Protein AF-F3GJA0-F1 (afdb_monomer_lite)

Sequence (191 aa):
MSSREIRIATRKSALALWQAEYVKARLEQAHPGLLVTLVPMVSRGDKLLDSPLSKIGGKGLFVKELETALLENNADIAVHSMKDVPMDFPQGLGLFCICEREDPRDAFVSNTFASLDQLPAGSIVGTSSLRRQAQLLARRDASFARSQKHYYQAPPQIERGWRNHLIDMQGRSYLDMLNNVAVLGHGHPRM

Secondary structure (DSSP, 8-state):
-PPPEEEEEEESSHHHHHHHHHHHHHHHHHSTT-EEEEEEE--HHHH-TTS-HHHH--TTTTTHHHHHHHHTTS-SEE---GGGS-SS--TT------PPPPP-PPPP--SS-SSGGGPPTT-------HHHHHHHHHHHHHHS-HHHHHHHHS---EEEEETTEEEETT--EEE-TTTS--------TT-

Foldseek 3Di:
DPQAEAEEEFEPDPVGVVQQVVVVVVCCVVDPRHHYHYDYDHFQVNVPPPDQPVVVPDLQSRPVVVLVCCVVVVGPYYGDDPVSDDPDDDPPDDDDDDDDDDDPDDDDDDPPDPDPVPDDPPDDDDDSDPVVVVVNVVVVVVVPPPVVVCCVVPNAQFPDDDQQWTAGPVRDIDGNPDPNDDDDDDDDPVD

Structure (mmCIF, N/CA/C/O backbone):
data_AF-F3GJA0-F1
#
_entry.id   AF-F3GJA0-F1
#
loop_
_atom_site.group_PDB
_atom_site.id
_atom_site.type_symbol
_atom_site.label_atom_id
_atom_site.label_alt_id
_atom_site.label_comp_id
_atom_site.label_asym_id
_atom_site.label_entity_id
_atom_site.label_seq_id
_atom_site.pdbx_PDB_ins_code
_atom_site.Cartn_x
_atom_site.Cartn_y
_atom_site.Cartn_z
_atom_site.occupancy
_atom_site.B_iso_or_equiv
_atom_site.auth_seq_id
_atom_site.auth_comp_id
_atom_site.auth_asym_id
_atom_site.auth_atom_id
_atom_site.pdbx_PDB_model_num
ATOM 1 N N . MET A 1 1 ? -31.583 4.422 24.891 1.00 45.09 1 MET A N 1
ATOM 2 C CA . MET A 1 1 ? -30.539 3.408 24.629 1.00 45.09 1 MET A CA 1
ATOM 3 C C . MET A 1 1 ? -29.304 4.153 24.163 1.00 45.09 1 MET A C 1
ATOM 5 O O . MET A 1 1 ? -29.447 4.980 23.275 1.00 45.09 1 MET A O 1
ATOM 9 N N . SER A 1 2 ? -28.148 3.951 24.799 1.00 53.97 2 SER A N 1
ATOM 10 C CA . SER A 1 2 ? -26.888 4.528 24.308 1.00 53.97 2 SER A CA 1
ATOM 11 C C . SER A 1 2 ? -26.619 3.955 22.914 1.00 53.97 2 SER A C 1
ATOM 13 O O . SER A 1 2 ? -26.553 2.732 22.781 1.00 53.97 2 SER A O 1
ATOM 15 N N . SER A 1 3 ? -26.561 4.792 21.872 1.00 63.94 3 SER A N 1
ATOM 16 C CA . SER A 1 3 ? -26.148 4.320 20.549 1.00 63.94 3 SER A CA 1
ATOM 17 C C . SER A 1 3 ? -24.687 3.907 20.653 1.00 63.94 3 SER A C 1
ATOM 19 O O . SER A 1 3 ? -23.838 4.718 21.023 1.00 63.94 3 SER A O 1
ATOM 21 N N . ARG A 1 4 ? -24.392 2.642 20.362 1.00 84.19 4 ARG A N 1
ATOM 22 C CA . ARG A 1 4 ? -23.017 2.154 20.354 1.00 84.19 4 ARG A CA 1
ATOM 23 C C . ARG A 1 4 ? -22.291 2.815 19.181 1.00 84.19 4 ARG A C 1
ATOM 25 O O . ARG A 1 4 ? -22.736 2.683 18.043 1.00 84.19 4 ARG A O 1
ATOM 32 N N . GLU A 1 5 ? -21.225 3.547 19.478 1.00 94.50 5 GLU A N 1
ATOM 33 C CA . GLU A 1 5 ? -20.356 4.177 18.484 1.00 94.50 5 GLU A CA 1
ATOM 34 C C . GLU A 1 5 ? -19.105 3.318 18.260 1.00 94.50 5 GLU A C 1
ATOM 36 O O . GLU A 1 5 ? -18.593 2.716 19.206 1.00 94.50 5 GLU A O 1
ATOM 41 N N . ILE A 1 6 ? -18.630 3.249 17.014 1.00 96.88 6 ILE A N 1
ATOM 42 C CA . ILE A 1 6 ? -17.319 2.704 16.650 1.00 96.88 6 ILE A CA 1
ATOM 43 C C . ILE A 1 6 ? -16.518 3.786 15.927 1.00 96.88 6 ILE A C 1
ATOM 45 O O . ILE A 1 6 ? -16.925 4.286 14.878 1.00 96.88 6 ILE A O 1
ATOM 49 N N . ARG A 1 7 ? -15.340 4.098 16.461 1.00 97.88 7 ARG A N 1
ATOM 50 C CA . ARG A 1 7 ? -14.388 5.061 15.908 1.00 97.88 7 ARG A CA 1
ATOM 51 C C . ARG A 1 7 ? -13.312 4.330 15.112 1.00 97.88 7 ARG A C 1
ATOM 53 O O . ARG A 1 7 ? -12.584 3.495 15.653 1.00 97.88 7 ARG A O 1
ATOM 60 N N . ILE A 1 8 ? -13.191 4.661 13.831 1.00 97.75 8 ILE A N 1
ATOM 61 C CA . ILE A 1 8 ? -12.227 4.064 12.904 1.00 97.75 8 ILE A CA 1
ATOM 62 C C . ILE A 1 8 ? -11.016 4.980 12.749 1.00 97.75 8 ILE A C 1
ATOM 64 O O . ILE A 1 8 ? -11.094 6.022 12.095 1.00 97.75 8 ILE A O 1
ATOM 68 N N . ALA A 1 9 ? -9.871 4.567 13.281 1.00 95.94 9 ALA A N 1
ATOM 69 C CA . ALA A 1 9 ? -8.595 5.202 12.995 1.00 95.94 9 ALA A CA 1
ATOM 70 C C . ALA A 1 9 ? -8.177 4.926 11.541 1.00 95.94 9 ALA A C 1
ATOM 72 O O . ALA A 1 9 ? -8.148 3.779 11.084 1.00 95.94 9 ALA A O 1
ATOM 73 N N . THR A 1 10 ? -7.827 5.982 10.805 1.00 94.31 10 THR A N 1
ATOM 74 C CA . THR A 1 10 ? -7.349 5.875 9.417 1.00 94.31 10 THR A CA 1
ATOM 75 C C . THR A 1 10 ? -6.332 6.963 9.082 1.00 94.31 10 THR A C 1
ATOM 77 O O . THR A 1 10 ? -6.268 8.000 9.741 1.00 94.31 10 THR A O 1
ATOM 80 N N . ARG A 1 11 ? -5.520 6.750 8.044 1.00 90.75 11 ARG A N 1
ATOM 81 C CA . ARG A 1 11 ? -4.628 7.788 7.502 1.00 90.75 11 ARG A CA 1
ATOM 82 C C . ARG A 1 11 ? -5.410 8.801 6.665 1.00 90.75 11 ARG A C 1
ATOM 84 O O . ARG A 1 11 ? -6.488 8.513 6.159 1.00 90.75 11 ARG A O 1
ATOM 91 N N . LYS A 1 12 ? -4.821 9.983 6.455 1.00 89.19 12 LYS A N 1
ATOM 92 C CA . LYS A 1 12 ? -5.431 11.070 5.661 1.00 89.19 12 LYS A CA 1
ATOM 93 C C . LYS A 1 12 ? -5.277 10.943 4.142 1.00 89.19 12 LYS A C 1
ATOM 95 O O . LYS A 1 12 ? -5.798 11.785 3.416 1.00 89.19 12 LYS A O 1
ATOM 100 N N . SER A 1 13 ? -4.549 9.947 3.636 1.00 87.25 13 SER A N 1
ATOM 101 C CA . SER A 1 13 ? -4.419 9.769 2.186 1.00 87.25 13 SER A CA 1
ATOM 102 C C . SER A 1 13 ? -5.765 9.384 1.563 1.00 87.25 13 SER A C 1
ATOM 104 O O . SER A 1 13 ? -6.564 8.685 2.186 1.00 87.25 13 SER A O 1
ATOM 106 N N . ALA A 1 14 ? -6.008 9.806 0.318 1.00 89.69 14 ALA A N 1
ATOM 107 C CA . ALA A 1 14 ? -7.282 9.558 -0.367 1.00 89.69 14 ALA A CA 1
ATOM 108 C C . ALA A 1 14 ? -7.663 8.065 -0.388 1.00 89.69 14 ALA A C 1
ATOM 110 O O . ALA A 1 14 ? -8.808 7.712 -0.125 1.00 89.69 14 ALA A O 1
ATOM 111 N N . LEU A 1 15 ? -6.684 7.182 -0.620 1.00 90.06 15 LEU A N 1
ATOM 112 C CA . LEU A 1 15 ? -6.904 5.736 -0.590 1.00 90.06 15 LEU A CA 1
ATOM 113 C C . LEU A 1 15 ? -7.258 5.222 0.815 1.00 90.06 15 LEU A C 1
ATOM 115 O O . LEU A 1 15 ? -8.136 4.377 0.940 1.00 90.06 15 LEU A O 1
ATOM 119 N N . ALA A 1 16 ? -6.603 5.717 1.868 1.00 91.38 16 ALA A N 1
ATOM 120 C CA . ALA A 1 16 ? -6.883 5.274 3.236 1.00 91.38 16 ALA A CA 1
ATOM 121 C C . ALA A 1 16 ? -8.266 5.732 3.722 1.00 91.38 16 ALA A C 1
ATOM 123 O O . ALA A 1 16 ? -8.975 4.968 4.377 1.00 91.38 16 ALA A O 1
ATOM 124 N N . LEU A 1 17 ? -8.678 6.948 3.354 1.00 94.19 17 LEU A N 1
ATOM 125 C CA . LEU A 1 17 ? -10.032 7.434 3.613 1.00 94.19 17 LEU A CA 1
ATOM 126 C C . LEU A 1 17 ? -11.067 6.586 2.875 1.00 94.19 17 LEU A C 1
ATOM 128 O O . LEU A 1 17 ? -12.023 6.139 3.494 1.00 94.19 17 LEU A O 1
ATOM 132 N N . TRP A 1 18 ? -10.837 6.280 1.595 1.00 96.50 18 TRP A N 1
ATOM 133 C CA . TRP A 1 18 ? -11.723 5.396 0.837 1.00 96.50 18 TRP A CA 1
ATOM 134 C C . TRP A 1 18 ? -11.853 4.007 1.484 1.00 96.50 18 TRP A C 1
ATOM 136 O O . TRP A 1 18 ? -12.959 3.494 1.618 1.00 96.50 18 TRP A O 1
ATOM 146 N N . GLN A 1 19 ? -10.745 3.416 1.949 1.00 95.62 19 GLN A N 1
ATOM 147 C CA . GLN A 1 19 ? -10.762 2.125 2.651 1.00 95.62 19 GLN A CA 1
ATOM 148 C C . GLN A 1 19 ? -11.562 2.188 3.959 1.00 95.62 19 GLN A C 1
ATOM 150 O O . GLN A 1 19 ? -12.307 1.260 4.272 1.00 95.62 19 GLN A O 1
ATOM 155 N N . ALA A 1 20 ? -11.427 3.274 4.719 1.00 96.62 20 ALA A N 1
ATOM 156 C CA . ALA A 1 20 ? -12.163 3.462 5.963 1.00 96.62 20 ALA A CA 1
ATOM 157 C C . ALA A 1 20 ? -13.662 3.694 5.723 1.00 96.62 20 ALA A C 1
ATOM 159 O O . ALA A 1 20 ? -14.479 3.103 6.425 1.00 96.62 20 ALA A O 1
ATOM 160 N N . GLU A 1 21 ? -14.024 4.475 4.701 1.00 97.94 21 GLU A N 1
ATOM 161 C CA . GLU A 1 21 ? -15.417 4.660 4.271 1.00 97.94 21 GLU A CA 1
ATOM 162 C C . GLU A 1 21 ? -16.037 3.346 3.785 1.00 97.94 21 GLU A C 1
ATOM 164 O O . GLU A 1 21 ? -17.170 3.027 4.138 1.00 97.94 21 GLU A O 1
ATOM 169 N N . TYR A 1 22 ? -15.280 2.530 3.042 1.00 97.62 22 TYR A N 1
ATOM 170 C CA . TYR A 1 22 ? -15.718 1.192 2.648 1.00 97.62 22 TYR A CA 1
ATOM 171 C C . TYR A 1 22 ? -16.065 0.336 3.875 1.00 97.62 22 TYR A C 1
ATOM 173 O O . TYR A 1 22 ? -17.163 -0.213 3.953 1.00 97.62 22 TYR A O 1
ATOM 181 N N . VAL A 1 23 ? -15.170 0.253 4.866 1.00 97.69 23 VAL A N 1
ATOM 182 C CA . VAL A 1 23 ? -15.421 -0.525 6.094 1.00 97.69 23 VAL A CA 1
ATOM 183 C C . VAL A 1 23 ? -16.596 0.045 6.889 1.00 97.69 23 VAL A C 1
ATOM 185 O O . VAL A 1 23 ? -17.443 -0.722 7.350 1.00 97.69 23 VAL A O 1
ATOM 188 N N . LYS A 1 24 ? -16.690 1.373 7.008 1.00 97.56 24 LYS A N 1
ATOM 189 C CA . LYS A 1 24 ? -17.814 2.058 7.650 1.00 97.56 24 LYS A CA 1
ATOM 190 C C . LYS A 1 24 ? -19.148 1.664 7.019 1.00 97.56 24 LYS A C 1
ATOM 192 O O . LYS A 1 24 ? -20.028 1.191 7.733 1.00 97.56 24 LYS A O 1
ATOM 197 N N . ALA A 1 25 ? -19.269 1.775 5.698 1.00 97.38 25 ALA A N 1
ATOM 198 C CA . ALA A 1 25 ? -20.499 1.442 4.988 1.00 97.38 25 ALA A CA 1
ATOM 199 C C . ALA A 1 25 ? -20.916 -0.020 5.223 1.00 97.38 25 ALA A C 1
ATOM 201 O O . ALA A 1 25 ? -22.094 -0.314 5.417 1.00 97.38 25 ALA A O 1
ATOM 202 N N . ARG A 1 26 ? -19.948 -0.947 5.269 1.00 96.88 26 ARG A N 1
ATOM 203 C CA . ARG A 1 26 ? -20.211 -2.366 5.560 1.00 96.88 26 ARG A CA 1
ATOM 204 C C . ARG A 1 26 ? -20.684 -2.596 6.997 1.00 96.88 26 ARG A C 1
ATOM 206 O O . ARG A 1 26 ? -21.572 -3.420 7.201 1.00 96.88 26 ARG A O 1
ATOM 213 N N . LEU A 1 27 ? -20.123 -1.882 7.973 1.00 96.31 27 LEU A N 1
ATOM 214 C CA . LEU A 1 27 ? -20.552 -1.952 9.374 1.00 96.31 27 LEU A CA 1
ATOM 215 C C . LEU A 1 27 ? -21.972 -1.405 9.557 1.00 96.31 27 LEU A C 1
ATOM 217 O O . LEU A 1 27 ? -22.797 -2.067 10.180 1.00 96.31 27 LEU A O 1
ATOM 221 N N . GLU A 1 28 ? -22.268 -0.241 8.979 1.00 95.81 28 GLU A N 1
ATOM 222 C CA . GLU A 1 28 ? -23.595 0.387 9.044 1.00 95.81 28 GLU A CA 1
ATOM 223 C C . GLU A 1 28 ? -24.661 -0.466 8.339 1.00 95.81 28 GLU A C 1
ATOM 225 O O . GLU A 1 28 ? -25.780 -0.599 8.834 1.00 95.81 28 GLU A O 1
ATOM 230 N N . GLN A 1 29 ? -24.304 -1.113 7.223 1.00 96.06 29 GLN A N 1
ATOM 231 C CA . GLN A 1 29 ? -25.188 -2.045 6.521 1.00 96.06 29 GLN A CA 1
ATOM 232 C C . GLN A 1 29 ? -25.475 -3.311 7.344 1.00 96.06 29 GLN A C 1
ATOM 234 O O . GLN A 1 29 ? -26.612 -3.782 7.371 1.00 96.06 29 GLN A O 1
ATOM 239 N N . ALA A 1 30 ? -24.458 -3.887 7.991 1.00 95.56 30 ALA A N 1
ATOM 240 C CA . ALA A 1 30 ? -24.601 -5.114 8.775 1.00 95.56 30 ALA A CA 1
ATOM 241 C C . ALA A 1 30 ? -25.274 -4.883 10.140 1.00 95.56 30 ALA A C 1
ATOM 243 O O . ALA A 1 30 ? -25.887 -5.800 10.690 1.00 95.56 30 ALA A O 1
ATOM 244 N N . HIS A 1 31 ? -25.171 -3.669 10.686 1.00 95.50 31 HIS A N 1
ATOM 245 C CA . HIS A 1 31 ? -25.662 -3.315 12.014 1.00 95.50 31 HIS A CA 1
ATOM 246 C C . HIS A 1 31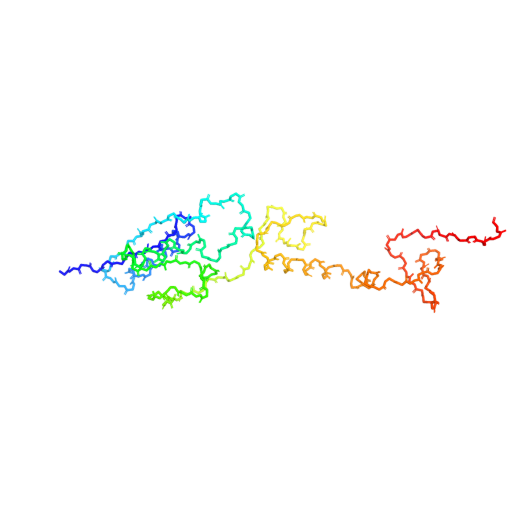 ? -26.492 -2.021 11.975 1.00 95.50 31 HIS A C 1
ATOM 248 O O . HIS A 1 31 ? -25.980 -0.947 12.301 1.00 95.50 31 HIS A O 1
ATOM 254 N N . PRO A 1 32 ? -27.792 -2.103 11.627 1.00 93.31 32 PRO A N 1
ATOM 255 C CA . PRO A 1 32 ? -28.669 -0.938 11.610 1.00 93.31 32 PRO A CA 1
ATOM 256 C C . PRO A 1 32 ? -28.696 -0.220 12.968 1.00 93.31 32 PRO A C 1
ATOM 258 O O . PRO A 1 32 ? -28.980 -0.830 13.999 1.00 93.31 32 PRO A O 1
ATOM 261 N N . GLY A 1 33 ? -28.406 1.083 12.967 1.00 91.31 33 GLY A N 1
ATOM 262 C CA . GLY A 1 33 ? -28.367 1.915 14.177 1.00 91.31 33 GLY A CA 1
ATOM 263 C C . GLY A 1 33 ? -27.008 1.982 14.886 1.00 91.31 33 GLY A C 1
ATOM 264 O O . GLY A 1 33 ? -26.896 2.681 15.894 1.00 91.31 33 GLY A O 1
ATOM 265 N N . LEU A 1 34 ? -25.979 1.298 14.375 1.00 95.44 34 LEU A N 1
ATOM 266 C CA . LEU A 1 34 ? -24.594 1.516 14.788 1.00 95.44 34 LEU A CA 1
ATOM 267 C C . LEU A 1 34 ? -24.102 2.869 14.256 1.00 95.44 34 LEU A C 1
ATOM 269 O O . LEU A 1 34 ? -24.214 3.140 13.063 1.00 95.44 34 LEU A O 1
ATOM 273 N N . LEU A 1 35 ? -23.533 3.701 15.131 1.00 95.81 35 LEU A N 1
ATOM 274 C CA . LEU A 1 35 ? -22.872 4.938 14.718 1.00 95.81 35 LEU A CA 1
ATOM 275 C C . LEU A 1 35 ? -21.404 4.638 14.408 1.00 95.81 35 LEU A C 1
ATOM 277 O O . LEU A 1 35 ? -20.709 4.060 15.242 1.00 95.81 35 LEU A O 1
ATOM 281 N N . VAL A 1 36 ? -20.920 5.040 13.234 1.00 97.38 36 VAL A N 1
ATOM 282 C CA . VAL A 1 36 ? -19.518 4.843 12.851 1.00 97.38 36 VAL A CA 1
ATOM 283 C C . VAL A 1 36 ? -18.882 6.173 12.457 1.00 97.38 36 VAL A C 1
ATOM 285 O O . VAL A 1 36 ? -19.334 6.853 11.530 1.00 97.38 36 VAL A O 1
ATOM 288 N N . THR A 1 37 ? -17.804 6.543 13.143 1.00 97.56 37 THR A N 1
ATOM 289 C CA . THR A 1 37 ? -17.074 7.797 12.918 1.00 97.56 37 THR A CA 1
ATOM 290 C C . THR A 1 37 ? -15.645 7.526 12.470 1.00 97.56 37 THR A C 1
ATOM 292 O O . THR A 1 37 ? -15.007 6.564 12.894 1.00 97.56 37 THR A O 1
ATOM 295 N N . LEU A 1 38 ? -15.129 8.358 11.564 1.00 97.56 38 LEU A N 1
ATOM 296 C CA . LEU A 1 38 ? -13.737 8.275 11.127 1.00 97.56 38 LEU A CA 1
ATOM 297 C C . LEU A 1 38 ? -12.878 9.209 11.978 1.00 97.56 38 LEU A C 1
ATOM 299 O O . LEU A 1 38 ? -13.256 10.353 12.223 1.00 97.56 38 LEU A O 1
ATOM 303 N N . VAL A 1 39 ? -11.697 8.736 12.368 1.00 96.44 39 VAL A N 1
ATOM 304 C CA . VAL A 1 39 ? -10.680 9.485 13.113 1.00 96.44 39 VAL A CA 1
ATOM 305 C C . VAL A 1 39 ? -9.425 9.585 12.233 1.00 96.44 39 VAL A C 1
ATOM 307 O O . VAL A 1 39 ? -8.553 8.713 12.293 1.00 96.44 39 VAL A O 1
ATOM 310 N N . PRO A 1 40 ? -9.321 10.604 11.352 1.00 93.06 40 PRO A N 1
ATOM 311 C CA . PRO A 1 40 ? -8.204 10.723 10.422 1.00 93.06 40 PRO A CA 1
ATOM 312 C C . PRO A 1 40 ? -6.934 11.213 11.123 1.00 93.06 40 PRO A C 1
ATOM 314 O O . PRO A 1 40 ? -6.895 12.308 11.690 1.00 93.06 40 PRO A O 1
ATOM 317 N N . MET A 1 41 ? -5.854 10.451 11.003 1.00 87.81 41 MET A N 1
ATOM 318 C CA . MET A 1 41 ? -4.576 10.703 11.665 1.00 87.81 41 MET A CA 1
ATOM 319 C C . MET A 1 41 ? -3.468 10.995 10.653 1.00 87.81 41 MET A C 1
ATOM 321 O O . MET A 1 41 ? -3.476 10.504 9.523 1.00 87.81 41 MET A O 1
ATOM 325 N N . VAL A 1 42 ? -2.502 11.819 11.060 1.00 77.25 42 VAL A N 1
ATOM 326 C CA . VAL A 1 42 ? -1.292 12.091 10.271 1.00 77.25 42 VAL A CA 1
ATOM 327 C C . VAL A 1 42 ? -0.203 11.142 10.748 1.00 77.25 42 VAL A C 1
ATOM 329 O O . VAL A 1 42 ? 0.207 11.245 11.904 1.00 77.25 42 VAL A O 1
ATOM 332 N N . SER A 1 43 ? 0.287 10.251 9.885 1.00 68.25 43 SER A N 1
ATOM 333 C CA . SER A 1 43 ? 1.416 9.394 10.255 1.00 68.25 43 SER A CA 1
ATOM 334 C C . SER A 1 43 ? 2.753 10.101 10.027 1.00 68.25 43 SER A C 1
ATOM 336 O O . SER A 1 43 ? 2.858 11.067 9.264 1.00 68.25 43 SER A O 1
ATOM 338 N N . ARG A 1 44 ? 3.824 9.615 10.664 1.00 65.69 44 ARG A N 1
ATOM 339 C CA . ARG A 1 44 ? 5.186 10.095 10.365 1.00 65.69 44 ARG A CA 1
ATOM 340 C C . ARG A 1 44 ? 5.596 9.823 8.920 1.00 65.69 44 ARG A C 1
ATOM 342 O O . ARG A 1 44 ? 6.276 10.652 8.322 1.00 65.69 44 ARG A O 1
ATOM 349 N N . GLY A 1 45 ? 5.142 8.709 8.347 1.00 59.78 45 GLY A N 1
ATOM 350 C CA . GLY A 1 45 ? 5.365 8.393 6.940 1.00 59.78 45 GLY A CA 1
ATOM 351 C C . GLY A 1 45 ? 4.700 9.373 5.962 1.00 59.78 45 GLY A C 1
ATOM 352 O O . GLY A 1 45 ? 5.226 9.566 4.872 1.00 59.78 45 GLY A O 1
ATOM 353 N N . ASP A 1 46 ? 3.606 10.043 6.348 1.00 62.38 46 ASP A N 1
ATOM 354 C CA . ASP A 1 46 ? 2.989 11.109 5.536 1.00 62.38 46 ASP A CA 1
ATOM 355 C C . ASP A 1 46 ? 3.842 12.390 5.498 1.00 62.38 46 ASP A C 1
ATOM 357 O O . ASP A 1 46 ? 3.739 13.178 4.562 1.00 62.38 46 ASP A O 1
ATOM 361 N N . LYS A 1 47 ? 4.698 12.602 6.507 1.00 61.50 47 LYS A N 1
ATOM 362 C CA . LYS A 1 47 ? 5.574 13.780 6.615 1.00 61.50 47 LYS A CA 1
ATOM 363 C C . LYS A 1 47 ? 6.919 13.609 5.901 1.00 61.50 47 LYS A C 1
ATOM 365 O O . LYS A 1 47 ? 7.623 14.592 5.712 1.00 61.50 47 LYS A O 1
ATOM 370 N N . LEU A 1 48 ? 7.291 12.383 5.528 1.00 58.81 48 LEU A N 1
ATOM 371 C CA . LEU A 1 48 ? 8.612 12.028 4.990 1.00 58.81 48 LEU A CA 1
ATOM 372 C C . LEU A 1 48 ? 8.515 11.505 3.545 1.00 58.81 48 LEU A C 1
ATOM 374 O O . LEU A 1 48 ? 8.979 10.409 3.239 1.00 58.81 48 LEU A O 1
ATOM 378 N N . LEU A 1 49 ? 7.898 12.289 2.656 1.00 56.97 49 LEU A N 1
ATOM 379 C CA . LEU A 1 49 ? 7.714 11.931 1.240 1.00 56.97 49 LEU A CA 1
ATOM 380 C C . LEU A 1 49 ? 9.003 12.053 0.397 1.00 56.97 49 LEU A C 1
ATOM 382 O O . LEU A 1 49 ? 9.102 11.410 -0.646 1.00 56.97 49 LEU A O 1
ATOM 386 N N . ASP A 1 50 ? 10.006 12.804 0.865 1.00 51.75 50 ASP A N 1
ATOM 387 C CA . ASP A 1 50 ? 11.201 13.167 0.079 1.00 51.75 50 ASP A CA 1
ATOM 388 C C . ASP A 1 50 ? 12.379 12.184 0.197 1.00 51.75 50 ASP A C 1
ATOM 390 O O . ASP A 1 50 ? 13.475 12.440 -0.304 1.00 51.75 50 ASP A O 1
ATOM 394 N N . SER A 1 51 ? 12.204 11.047 0.874 1.00 55.66 51 SER A N 1
ATOM 395 C CA . SER A 1 51 ? 13.272 10.058 1.057 1.00 55.66 51 SER A CA 1
ATOM 396 C C . SER A 1 51 ? 12.830 8.656 0.622 1.00 55.66 51 SER A C 1
ATOM 398 O O . SER A 1 51 ? 11.721 8.231 0.943 1.00 55.66 51 SER A O 1
ATOM 400 N N . PRO A 1 52 ? 13.676 7.891 -0.102 1.00 56.50 52 PRO A N 1
ATOM 401 C CA . PRO A 1 52 ? 13.343 6.526 -0.496 1.00 56.50 52 PRO A CA 1
ATOM 402 C C . PRO A 1 52 ? 12.993 5.668 0.724 1.00 56.50 52 PRO A C 1
ATOM 404 O O . PRO A 1 52 ? 13.778 5.616 1.669 1.00 56.50 52 PRO A O 1
ATOM 407 N N . LEU A 1 53 ? 11.874 4.931 0.684 1.00 58.50 53 LEU A N 1
ATOM 408 C CA . LEU A 1 53 ? 11.461 4.016 1.765 1.00 58.50 53 LEU A CA 1
ATOM 409 C C . LEU A 1 53 ? 12.579 3.053 2.203 1.00 58.50 53 LEU A C 1
ATOM 411 O O . LEU A 1 53 ? 12.671 2.712 3.379 1.00 58.50 53 LEU A O 1
ATOM 415 N N . SER A 1 54 ? 13.450 2.648 1.273 1.00 56.50 54 SER A N 1
ATOM 416 C CA . SER A 1 54 ? 14.615 1.799 1.545 1.00 56.50 54 SER A CA 1
ATOM 417 C C . SER A 1 54 ? 15.640 2.438 2.488 1.00 56.50 54 SER A C 1
ATOM 419 O O . SER A 1 54 ? 16.345 1.711 3.181 1.00 56.50 54 SER A O 1
ATOM 421 N N . LYS A 1 55 ? 15.717 3.774 2.542 1.00 51.50 55 LYS A N 1
ATOM 422 C CA . LYS A 1 55 ? 16.609 4.528 3.436 1.00 51.50 55 LYS A CA 1
ATOM 423 C C . LYS A 1 55 ? 15.987 4.842 4.799 1.00 51.50 55 LYS A C 1
ATOM 425 O O . LYS A 1 55 ? 16.732 5.070 5.742 1.00 51.50 55 LYS A O 1
ATOM 430 N N . ILE A 1 56 ? 14.656 4.860 4.915 1.00 56.59 56 ILE A N 1
ATOM 431 C CA . ILE A 1 56 ? 13.960 5.303 6.141 1.00 56.59 56 ILE A CA 1
ATOM 432 C C . ILE A 1 56 ? 13.846 4.180 7.188 1.00 56.59 56 ILE A C 1
ATOM 434 O O . ILE A 1 56 ? 13.466 4.453 8.316 1.00 56.59 56 ILE A O 1
ATOM 438 N N . GLY A 1 57 ? 14.233 2.937 6.867 1.00 46.72 57 GLY A N 1
ATOM 439 C CA . GLY A 1 57 ? 14.543 1.901 7.864 1.00 46.72 57 GLY A CA 1
ATOM 440 C C . GLY A 1 57 ? 13.585 1.852 9.062 1.00 46.72 57 GLY A C 1
ATOM 441 O O . GLY A 1 57 ? 13.968 2.192 10.174 1.00 46.72 57 GLY A O 1
ATOM 442 N N . GLY A 1 58 ? 12.331 1.451 8.851 1.00 49.44 58 GLY A N 1
ATOM 443 C CA . GLY A 1 58 ? 11.365 1.372 9.947 1.00 49.44 58 GLY A CA 1
ATOM 444 C C . GLY A 1 58 ? 10.107 0.613 9.561 1.00 49.44 58 GLY A C 1
ATOM 445 O O . GLY A 1 58 ? 9.175 1.185 8.997 1.00 49.44 58 GLY A O 1
ATOM 446 N N . LYS A 1 59 ? 10.058 -0.686 9.880 1.00 53.56 59 LYS A N 1
ATOM 447 C CA . LYS A 1 59 ? 8.793 -1.435 9.905 1.00 53.56 59 LYS A CA 1
ATOM 448 C C . LYS A 1 59 ? 7.847 -0.696 10.870 1.00 53.56 59 LYS A C 1
ATOM 450 O O . LYS A 1 59 ? 8.216 -0.489 12.019 1.00 53.56 59 LYS A O 1
ATOM 455 N N . GLY A 1 60 ? 6.687 -0.238 10.391 1.00 58.47 60 GLY A N 1
ATOM 456 C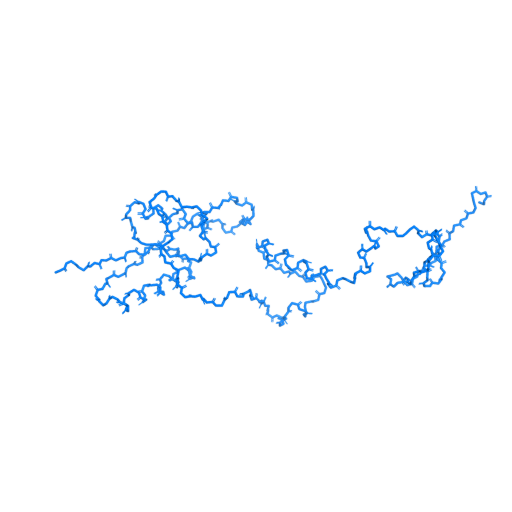 CA . GLY A 1 60 ? 5.677 0.448 11.218 1.00 58.47 60 GLY A CA 1
ATOM 457 C C . GLY A 1 60 ? 5.546 1.973 11.054 1.00 58.47 60 GLY A C 1
ATOM 458 O O . GLY A 1 60 ? 4.735 2.574 11.755 1.00 58.47 60 GLY A O 1
ATOM 459 N N . LEU A 1 61 ? 6.256 2.611 10.108 1.00 63.91 61 LEU A N 1
ATOM 460 C CA . LEU A 1 61 ? 6.181 4.070 9.838 1.00 63.91 61 LEU A CA 1
ATOM 461 C C . LEU A 1 61 ? 4.769 4.625 9.564 1.00 63.91 61 LEU A C 1
ATOM 463 O O . LEU A 1 61 ? 4.549 5.831 9.679 1.00 63.91 61 LEU A O 1
ATOM 467 N N . PHE A 1 62 ? 3.835 3.763 9.164 1.00 65.31 62 PHE A N 1
ATOM 468 C CA . PHE A 1 62 ? 2.455 4.132 8.840 1.00 65.31 62 PHE A CA 1
ATOM 469 C C . PHE A 1 62 ? 1.424 3.598 9.839 1.00 65.31 62 PHE A C 1
ATOM 471 O O . PHE A 1 62 ? 0.240 3.875 9.669 1.00 65.31 62 PHE A O 1
ATOM 478 N N . VAL A 1 63 ? 1.855 2.807 10.825 1.00 76.31 63 VAL A N 1
ATOM 479 C CA . VAL A 1 63 ? 0.965 2.008 11.683 1.00 76.31 63 VAL A CA 1
ATOM 480 C C . VAL A 1 63 ? 1.029 2.471 13.137 1.00 76.31 63 VAL A C 1
ATOM 482 O O . VAL A 1 63 ? 0.006 2.483 13.811 1.00 76.31 63 VAL A O 1
ATOM 485 N N . LYS A 1 64 ? 2.185 2.971 13.589 1.00 82.31 64 LYS A N 1
ATOM 486 C CA . LYS A 1 64 ? 2.409 3.352 14.988 1.00 82.31 64 LYS A CA 1
ATOM 487 C C . LYS A 1 64 ? 1.408 4.380 15.519 1.00 82.31 64 LYS A C 1
ATOM 489 O O . LYS A 1 64 ? 0.916 4.230 16.628 1.00 82.31 64 LYS A O 1
ATOM 494 N N . GLU A 1 65 ? 1.096 5.421 14.747 1.00 85.19 65 GLU A N 1
ATOM 495 C CA . GLU A 1 65 ? 0.131 6.437 15.190 1.00 85.19 65 GLU A CA 1
ATOM 496 C C . GLU A 1 65 ? -1.291 5.870 15.341 1.00 85.19 65 GLU A C 1
ATOM 498 O O . GLU A 1 65 ? -2.019 6.279 16.242 1.00 85.19 65 GLU A O 1
ATOM 503 N N . LEU A 1 66 ? -1.663 4.899 14.501 1.00 89.44 66 LEU A N 1
ATOM 504 C CA . LEU A 1 66 ? -2.958 4.222 14.572 1.00 89.44 66 LEU A CA 1
ATOM 505 C C . LEU A 1 66 ? -3.005 3.266 15.774 1.00 89.44 66 LEU A C 1
ATOM 507 O O . LEU A 1 66 ? -3.981 3.269 16.514 1.00 89.44 66 LEU A O 1
ATOM 511 N N . GLU A 1 67 ? -1.929 2.516 16.029 1.00 90.50 67 GLU A N 1
ATOM 512 C CA . GLU A 1 67 ? -1.795 1.657 17.217 1.00 90.50 67 GLU A CA 1
ATOM 513 C C . GLU A 1 67 ? -1.886 2.456 18.520 1.00 90.50 67 GLU A C 1
ATOM 515 O O . GLU A 1 67 ? -2.582 2.044 19.446 1.00 90.50 67 GLU A O 1
ATOM 520 N N . THR A 1 68 ? -1.229 3.619 18.591 1.00 90.00 68 THR A N 1
ATOM 521 C CA . THR A 1 68 ? -1.336 4.519 19.748 1.00 90.00 68 THR A CA 1
ATOM 522 C C . THR A 1 68 ? -2.780 4.962 19.970 1.00 90.00 68 THR A C 1
ATOM 524 O O . THR A 1 68 ? -3.251 4.927 21.101 1.00 90.00 68 THR A O 1
ATOM 527 N N . ALA A 1 69 ? -3.517 5.298 18.907 1.00 92.06 69 ALA A N 1
ATOM 528 C CA . ALA A 1 69 ? -4.921 5.683 19.029 1.00 92.06 69 ALA A CA 1
ATOM 529 C C . ALA A 1 69 ? -5.797 4.570 19.618 1.00 92.06 69 ALA A C 1
ATOM 531 O O . ALA A 1 69 ? -6.691 4.857 20.411 1.00 92.06 69 ALA A O 1
ATOM 532 N N . LEU A 1 70 ? -5.529 3.314 19.248 1.00 94.25 70 LEU A N 1
ATOM 533 C CA . LEU A 1 70 ? -6.232 2.154 19.797 1.00 94.25 70 LEU A CA 1
ATOM 534 C C . LEU A 1 70 ? -5.885 1.933 21.273 1.00 94.25 70 LEU A C 1
ATOM 536 O O . LEU A 1 70 ? -6.779 1.788 22.101 1.00 94.25 70 LEU A O 1
ATOM 540 N N . LEU A 1 71 ? -4.595 1.957 21.620 1.00 93.44 71 LEU A N 1
ATOM 541 C CA . LEU A 1 71 ? -4.129 1.731 22.994 1.00 93.44 71 LEU A CA 1
ATOM 542 C C . LEU A 1 71 ? -4.583 2.829 23.966 1.00 93.44 71 LEU A C 1
ATOM 544 O O . LEU A 1 71 ? -4.857 2.551 25.131 1.00 93.44 71 LEU A O 1
ATOM 548 N N . GLU A 1 72 ? -4.688 4.068 23.491 1.00 94.75 72 GLU A N 1
ATOM 549 C CA . GLU A 1 72 ? -5.156 5.214 24.278 1.00 94.75 72 GLU A CA 1
ATOM 550 C C . GLU A 1 72 ? -6.689 5.348 24.295 1.00 94.75 72 GLU A C 1
ATOM 552 O O . GLU A 1 72 ? -7.212 6.307 24.857 1.00 94.75 72 GLU A O 1
ATOM 557 N N . ASN A 1 73 ? -7.429 4.397 23.709 1.00 94.62 73 ASN A N 1
ATOM 558 C CA . ASN A 1 73 ? -8.891 4.436 23.567 1.00 94.62 73 ASN A CA 1
ATOM 559 C C . ASN A 1 73 ? -9.407 5.685 22.824 1.00 94.62 73 ASN A C 1
ATOM 561 O O . ASN A 1 73 ? -10.550 6.107 23.022 1.00 94.62 73 ASN A O 1
ATOM 565 N N . ASN A 1 74 ? -8.588 6.275 21.951 1.00 94.00 74 ASN A N 1
ATOM 566 C CA . ASN A 1 74 ? -8.966 7.369 21.053 1.00 94.00 74 ASN A CA 1
ATOM 567 C C . ASN A 1 74 ? -9.673 6.859 19.784 1.00 94.00 74 ASN A C 1
ATOM 569 O O . ASN A 1 74 ? -10.394 7.611 19.130 1.00 94.00 74 ASN A O 1
ATOM 573 N N . ALA A 1 75 ? -9.494 5.580 19.458 1.00 96.06 75 ALA A N 1
ATOM 574 C CA . ALA A 1 75 ? -10.217 4.860 18.421 1.00 96.06 75 ALA A CA 1
ATOM 575 C C . ALA A 1 75 ? -10.486 3.415 18.862 1.00 96.06 75 ALA A C 1
ATOM 577 O O . ALA A 1 75 ? -9.845 2.924 19.788 1.00 96.06 75 ALA A O 1
ATOM 578 N N . ASP A 1 76 ? -11.413 2.740 18.184 1.00 96.19 76 ASP A N 1
ATOM 579 C CA . ASP A 1 76 ? -11.848 1.384 18.540 1.00 96.19 76 ASP A CA 1
ATOM 580 C C . ASP A 1 76 ? -11.326 0.336 17.546 1.00 96.19 76 ASP A C 1
ATOM 582 O O . ASP A 1 76 ? -10.999 -0.785 17.933 1.00 96.19 76 ASP A O 1
ATOM 586 N N . ILE A 1 77 ? -11.207 0.703 16.265 1.00 96.81 77 ILE A N 1
ATOM 587 C CA . ILE A 1 77 ? -10.586 -0.124 15.220 1.00 96.81 77 ILE A CA 1
ATOM 588 C C . ILE A 1 77 ? -9.686 0.720 14.317 1.00 96.81 77 ILE A C 1
ATOM 590 O O . ILE A 1 77 ? -9.864 1.932 14.211 1.00 96.81 77 ILE A O 1
ATOM 594 N N . ALA A 1 78 ? -8.736 0.081 13.634 1.00 95.19 78 ALA A N 1
ATOM 595 C CA . ALA A 1 78 ? -7.906 0.715 12.614 1.00 95.19 78 ALA A CA 1
ATOM 596 C C . ALA A 1 78 ? -8.035 -0.026 11.279 1.00 95.19 78 ALA A C 1
ATOM 598 O O . ALA A 1 78 ? -8.060 -1.258 11.242 1.00 95.19 78 ALA A O 1
ATOM 599 N N . VAL A 1 79 ? -8.113 0.725 10.179 1.00 94.56 79 VAL A N 1
ATOM 600 C CA . VAL A 1 79 ? -8.224 0.170 8.821 1.00 94.56 79 VAL A CA 1
ATOM 601 C C . VAL A 1 79 ? -6.919 0.380 8.063 1.00 94.56 79 VAL A C 1
ATOM 603 O O . VAL A 1 79 ? -6.372 1.482 8.020 1.00 94.56 79 VAL A O 1
ATOM 606 N N . HIS A 1 80 ? -6.428 -0.693 7.441 1.00 90.56 80 HIS A N 1
ATOM 607 C CA . HIS A 1 80 ? -5.150 -0.714 6.740 1.00 90.56 80 HIS A CA 1
ATOM 608 C C . HIS A 1 80 ? -5.241 -1.450 5.407 1.00 90.56 80 HIS A C 1
ATOM 610 O O . HIS A 1 80 ? -6.004 -2.400 5.236 1.00 90.56 80 HIS A O 1
ATOM 616 N N . SER A 1 81 ? -4.346 -1.086 4.491 1.00 89.19 81 SER A N 1
ATOM 617 C CA . SER A 1 81 ? -3.955 -1.993 3.417 1.00 89.19 81 SER A CA 1
ATOM 618 C C . SER A 1 81 ? -3.157 -3.153 4.012 1.00 89.19 81 SER A C 1
ATOM 620 O O . SER A 1 81 ? -2.142 -2.931 4.666 1.00 89.19 81 SER A O 1
ATOM 622 N N . MET A 1 82 ? -3.571 -4.394 3.744 1.00 90.88 82 MET A N 1
ATOM 623 C CA . MET A 1 82 ? -2.989 -5.580 4.392 1.00 90.88 82 MET A CA 1
ATOM 624 C C . MET A 1 82 ? -1.467 -5.714 4.197 1.00 90.88 82 MET A C 1
ATOM 626 O O . MET A 1 82 ? -0.762 -6.183 5.082 1.00 90.88 82 MET A O 1
ATOM 630 N N . LYS A 1 83 ? -0.935 -5.253 3.057 1.00 87.19 83 LYS A N 1
ATOM 631 C CA . LYS A 1 83 ? 0.512 -5.267 2.763 1.00 87.19 83 LYS A CA 1
ATOM 632 C C . LYS A 1 83 ? 1.354 -4.385 3.701 1.00 87.19 83 LYS A C 1
ATOM 634 O O . LYS A 1 83 ? 2.569 -4.545 3.730 1.00 87.19 83 LYS A O 1
ATOM 639 N N . ASP A 1 84 ? 0.718 -3.439 4.391 1.00 83.12 84 ASP A N 1
ATOM 640 C CA . ASP A 1 84 ? 1.371 -2.462 5.263 1.00 83.12 84 ASP A CA 1
ATOM 641 C C . ASP A 1 84 ? 1.254 -2.846 6.752 1.00 83.12 84 ASP A C 1
ATOM 643 O O . ASP A 1 84 ? 1.816 -2.159 7.605 1.00 83.12 84 ASP A O 1
ATOM 647 N N . VAL A 1 85 ? 0.541 -3.935 7.070 1.00 85.19 85 VAL A N 1
ATOM 648 C CA . VAL A 1 85 ? 0.370 -4.448 8.437 1.00 85.19 85 VAL A CA 1
ATOM 649 C C . VAL A 1 85 ? 1.642 -5.199 8.864 1.00 85.19 85 VAL A C 1
ATOM 651 O O . VAL A 1 85 ? 2.142 -6.030 8.097 1.00 85.19 85 VAL A O 1
ATOM 654 N N . PRO A 1 86 ? 2.212 -4.913 10.051 1.00 83.56 86 PRO A N 1
ATOM 655 C CA . PRO A 1 86 ? 3.389 -5.618 10.547 1.00 83.56 86 PRO A CA 1
ATOM 656 C C . PRO A 1 86 ? 3.072 -7.078 10.903 1.00 83.56 86 PRO A C 1
ATOM 658 O O . PRO A 1 86 ? 1.927 -7.453 11.125 1.00 83.56 86 PRO A O 1
ATOM 661 N N . MET A 1 87 ? 4.118 -7.906 10.959 1.00 86.44 87 MET A N 1
ATOM 662 C CA . MET A 1 87 ? 4.004 -9.305 11.401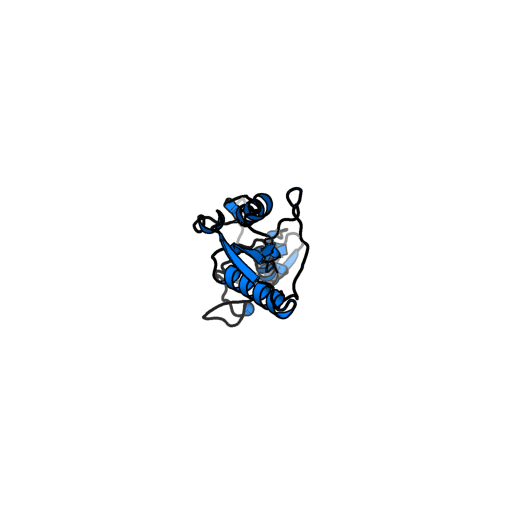 1.00 86.44 87 MET A CA 1
ATOM 663 C C . MET A 1 87 ? 3.716 -9.412 12.902 1.00 86.44 87 MET A C 1
ATOM 665 O O . MET A 1 87 ? 2.976 -10.295 13.322 1.00 86.44 87 MET A O 1
ATOM 669 N N . ASP A 1 88 ? 4.307 -8.512 13.688 1.00 86.62 88 ASP A N 1
ATOM 670 C CA . ASP A 1 88 ? 4.194 -8.479 15.141 1.00 86.62 88 ASP A CA 1
ATOM 671 C C . ASP A 1 88 ? 3.269 -7.335 15.559 1.00 86.62 88 ASP A C 1
ATOM 673 O O . ASP A 1 88 ? 3.335 -6.244 14.987 1.00 86.62 88 ASP A O 1
ATOM 677 N N . PHE A 1 89 ? 2.448 -7.574 16.581 1.00 86.38 89 PHE A N 1
ATOM 678 C CA . PHE A 1 89 ? 1.546 -6.576 17.154 1.00 86.38 89 PHE A CA 1
ATOM 679 C C . PHE A 1 89 ? 1.983 -6.208 18.576 1.00 86.38 89 PHE A C 1
ATOM 681 O O . PHE A 1 89 ? 2.458 -7.079 19.314 1.00 86.38 89 PHE A O 1
ATOM 688 N N . PRO A 1 90 ? 1.793 -4.947 19.002 1.00 88.19 90 PRO A N 1
ATOM 689 C CA . PRO A 1 90 ? 1.873 -4.588 20.410 1.00 88.19 90 PRO A CA 1
ATOM 690 C C . PRO A 1 90 ? 0.908 -5.430 21.251 1.00 88.19 90 PRO A C 1
ATOM 692 O O . PRO A 1 90 ? -0.167 -5.818 20.790 1.00 88.19 90 PRO A O 1
ATOM 695 N N . GLN A 1 91 ? 1.269 -5.677 22.511 1.00 91.06 91 GLN A N 1
ATOM 696 C CA . GLN A 1 91 ? 0.392 -6.385 23.441 1.00 91.06 91 GLN A CA 1
ATOM 697 C C . GLN A 1 91 ? -0.980 -5.697 23.520 1.00 91.06 91 GLN A C 1
ATOM 699 O O . GLN A 1 91 ? -1.065 -4.486 23.708 1.00 91.06 91 GLN A O 1
ATOM 704 N N . GLY A 1 92 ? -2.050 -6.484 23.390 1.00 90.56 92 GLY A N 1
ATOM 705 C CA . GLY A 1 92 ? -3.432 -5.995 23.421 1.00 90.56 92 GLY A CA 1
ATOM 706 C C . GLY A 1 92 ? -4.011 -5.623 22.054 1.00 90.56 92 GLY A C 1
ATOM 707 O O . GLY A 1 92 ? -5.223 -5.457 21.953 1.00 90.56 92 GLY A O 1
ATOM 708 N N . LEU A 1 93 ? -3.191 -5.553 21.002 1.00 94.12 93 LEU A N 1
ATOM 709 C CA . LEU A 1 93 ? -3.646 -5.343 19.628 1.00 94.12 93 LEU A CA 1
ATOM 710 C C . LEU A 1 93 ? -3.527 -6.628 18.803 1.00 94.12 93 LEU A C 1
ATOM 712 O O . LEU A 1 93 ? -2.779 -7.546 19.138 1.00 94.12 93 LEU A O 1
ATOM 716 N N . GLY A 1 94 ? -4.268 -6.689 17.699 1.00 92.62 94 GLY A N 1
ATOM 717 C CA . GLY A 1 94 ? -4.229 -7.822 16.785 1.00 92.62 94 GLY A CA 1
ATOM 718 C C . GLY A 1 94 ? -5.021 -7.579 15.507 1.00 92.62 94 GLY A C 1
ATOM 719 O O . GLY A 1 94 ? -5.785 -6.619 15.390 1.00 92.62 94 GLY A O 1
ATOM 720 N N . LEU A 1 95 ? -4.837 -8.479 14.543 1.00 93.25 95 LEU A N 1
ATOM 721 C CA . LEU A 1 95 ? -5.631 -8.523 13.322 1.00 93.25 95 LEU A CA 1
ATOM 722 C C . LEU A 1 95 ? -6.858 -9.414 13.536 1.00 93.25 95 LEU A C 1
ATOM 724 O O . LEU A 1 95 ? -6.740 -10.636 13.576 1.00 93.25 95 LEU A O 1
ATOM 728 N N . PHE A 1 96 ? -8.035 -8.801 13.645 1.00 92.50 96 PHE A N 1
ATOM 729 C CA . PHE A 1 96 ? -9.283 -9.523 13.932 1.00 92.50 96 PHE A CA 1
ATOM 730 C C . PHE A 1 96 ? -10.160 -9.772 12.704 1.00 92.50 96 PHE A C 1
ATOM 732 O O . PHE A 1 96 ? -11.047 -10.620 12.743 1.00 92.50 96 PHE A O 1
ATOM 739 N N . CYS A 1 97 ? -9.942 -9.034 11.615 1.00 93.25 97 CYS A N 1
ATOM 740 C CA . CYS A 1 97 ? -10.765 -9.123 10.416 1.00 93.25 97 CYS A CA 1
ATOM 741 C C . CYS A 1 97 ? -9.924 -8.888 9.161 1.00 93.25 97 CYS A C 1
ATOM 743 O O . CYS A 1 97 ? -9.063 -8.009 9.129 1.00 93.25 97 CYS A O 1
ATOM 745 N N . ILE A 1 98 ? -10.212 -9.665 8.119 1.00 94.31 98 ILE A N 1
ATOM 746 C CA . ILE A 1 98 ? -9.704 -9.468 6.764 1.00 94.31 98 ILE A CA 1
ATOM 747 C C . ILE A 1 98 ? -10.930 -9.380 5.854 1.00 94.31 98 ILE A C 1
ATOM 749 O O . ILE A 1 98 ? -11.753 -10.293 5.827 1.00 94.31 98 ILE A O 1
ATOM 753 N N . CYS A 1 99 ? -11.065 -8.264 5.138 1.00 92.69 99 CYS A N 1
ATOM 754 C CA . CYS A 1 99 ? -12.148 -8.064 4.175 1.00 92.69 99 CYS A CA 1
ATOM 755 C C . CYS A 1 99 ? -11.970 -8.951 2.933 1.00 92.69 99 CYS A C 1
ATOM 757 O O . CYS A 1 99 ? -10.892 -9.498 2.691 1.00 92.69 99 CYS A O 1
ATOM 759 N N . GLU A 1 100 ? -13.021 -9.048 2.118 1.00 93.44 100 GLU A N 1
ATOM 760 C CA . GLU A 1 100 ? -12.935 -9.678 0.800 1.00 93.44 100 GLU A CA 1
ATOM 761 C C . GLU A 1 100 ? -11.805 -9.056 -0.033 1.00 93.44 100 GLU A C 1
ATOM 763 O O . GLU A 1 100 ? -11.548 -7.849 0.017 1.00 93.44 100 GLU A O 1
ATOM 768 N N . ARG A 1 101 ? -11.071 -9.914 -0.745 1.00 92.62 101 ARG A N 1
ATOM 769 C CA . ARG A 1 101 ? -9.837 -9.533 -1.421 1.00 92.62 101 ARG A CA 1
ATOM 770 C C . ARG A 1 101 ? -10.136 -9.020 -2.827 1.00 92.62 101 ARG A C 1
ATOM 772 O O . ARG A 1 101 ? -10.580 -9.783 -3.675 1.00 92.62 101 ARG A O 1
ATOM 779 N N . GLU A 1 102 ? -9.784 -7.765 -3.070 1.00 92.25 102 GLU A N 1
ATOM 780 C CA . GLU A 1 102 ? -9.727 -7.184 -4.416 1.00 92.25 102 GLU A CA 1
ATOM 781 C C . GLU A 1 102 ? -8.595 -7.781 -5.270 1.00 92.25 102 GLU A C 1
ATOM 783 O O . GLU A 1 102 ? -7.741 -8.525 -4.776 1.00 92.25 102 GLU A O 1
ATOM 788 N N . ASP A 1 103 ? -8.563 -7.432 -6.559 1.00 92.19 103 ASP A N 1
ATOM 789 C CA . ASP A 1 103 ? -7.543 -7.905 -7.501 1.00 92.19 103 ASP A CA 1
ATOM 790 C C . ASP A 1 103 ? -6.107 -7.703 -6.957 1.00 92.19 103 ASP A C 1
ATOM 792 O O . ASP A 1 103 ? -5.663 -6.569 -6.746 1.00 92.19 103 ASP A O 1
ATOM 796 N N . PRO A 1 104 ? -5.342 -8.788 -6.727 1.00 92.50 104 PRO A N 1
ATOM 797 C CA . PRO A 1 104 ? -4.026 -8.704 -6.108 1.00 92.50 104 PRO A CA 1
ATOM 798 C C . PRO A 1 104 ? -2.885 -8.428 -7.097 1.00 92.50 104 PRO A C 1
ATOM 800 O O . PRO A 1 104 ? -1.719 -8.449 -6.687 1.00 92.50 104 PRO A O 1
ATOM 803 N N . ARG A 1 105 ? -3.174 -8.262 -8.392 1.00 92.56 105 ARG A N 1
ATOM 804 C CA . ARG A 1 105 ? -2.153 -8.141 -9.438 1.00 92.56 105 ARG A CA 1
ATOM 805 C C . ARG A 1 105 ? -1.436 -6.792 -9.381 1.00 92.56 105 ARG A C 1
ATOM 807 O O . ARG A 1 105 ? -1.993 -5.761 -9.015 1.00 92.56 105 ARG A O 1
ATOM 814 N N . ASP A 1 106 ? -0.170 -6.797 -9.795 1.00 94.12 106 ASP A N 1
ATOM 815 C CA . ASP A 1 106 ? 0.525 -5.556 -10.127 1.00 94.12 106 ASP A CA 1
ATOM 816 C C . ASP A 1 106 ? 0.009 -5.032 -11.478 1.00 94.12 106 ASP A C 1
ATOM 818 O O . ASP A 1 106 ? -0.198 -5.809 -12.411 1.00 94.12 106 ASP A O 1
ATOM 822 N N . ALA A 1 107 ? -0.161 -3.715 -11.596 1.00 93.69 107 ALA A N 1
ATOM 823 C CA . ALA A 1 107 ? -0.546 -3.060 -12.843 1.00 93.69 107 ALA A CA 1
ATOM 824 C C . ALA A 1 107 ? 0.672 -2.430 -13.533 1.00 93.69 107 ALA A C 1
ATOM 826 O O . ALA A 1 107 ? 1.544 -1.852 -12.878 1.00 93.69 107 ALA A O 1
ATOM 827 N N . PHE A 1 108 ? 0.709 -2.511 -14.862 1.00 94.62 108 PHE A N 1
ATOM 828 C CA . PHE A 1 108 ? 1.611 -1.709 -15.682 1.00 94.62 108 PHE A CA 1
ATOM 829 C C . PHE A 1 108 ? 0.920 -0.389 -16.030 1.00 94.62 108 PHE A C 1
ATOM 831 O O . PHE A 1 108 ? -0.216 -0.395 -16.495 1.00 94.62 108 PHE A O 1
ATOM 838 N N . VAL A 1 109 ? 1.599 0.733 -15.791 1.00 94.38 109 VAL A N 1
ATOM 839 C CA . VAL A 1 109 ? 1.063 2.075 -16.043 1.00 94.38 109 VAL A CA 1
ATOM 840 C C . VAL A 1 109 ? 2.069 2.840 -16.889 1.00 94.38 109 VAL A C 1
ATOM 842 O O . VAL A 1 109 ? 3.213 3.035 -16.481 1.00 94.38 109 VAL A O 1
ATOM 845 N N . SER A 1 110 ? 1.645 3.262 -18.075 1.00 94.88 110 SER A N 1
ATOM 846 C CA . SER A 1 110 ? 2.421 4.104 -18.980 1.00 94.88 110 SER A CA 1
ATOM 847 C C . SER A 1 110 ? 1.464 4.907 -19.856 1.00 94.88 110 SER A C 1
ATOM 849 O O . SER A 1 110 ? 0.411 4.406 -20.241 1.00 94.88 110 SER A O 1
ATOM 851 N N . ASN A 1 111 ? 1.838 6.145 -20.177 1.00 96.50 111 ASN A N 1
ATOM 852 C CA . ASN A 1 111 ? 1.089 6.976 -21.124 1.00 96.50 111 ASN A CA 1
ATOM 853 C C . ASN A 1 111 ? 1.395 6.609 -22.585 1.00 96.50 111 ASN A C 1
ATOM 855 O O . ASN A 1 111 ? 0.628 6.958 -23.475 1.00 96.50 111 ASN A O 1
ATOM 859 N N . THR A 1 112 ? 2.536 5.958 -22.836 1.00 96.50 112 THR A N 1
ATOM 860 C CA . THR A 1 112 ? 3.090 5.775 -24.189 1.00 96.50 112 THR A CA 1
ATOM 861 C C . THR A 1 112 ? 3.047 4.324 -24.650 1.00 96.50 112 THR A C 1
ATOM 863 O O . THR A 1 112 ? 2.848 4.064 -25.832 1.00 96.50 112 THR A O 1
ATOM 866 N N . PHE A 1 113 ? 3.241 3.373 -23.738 1.00 94.94 113 PHE A N 1
ATOM 867 C CA . PHE A 1 113 ? 3.340 1.952 -24.069 1.00 94.94 113 PHE A CA 1
ATOM 868 C C . PHE A 1 113 ? 2.202 1.180 -23.409 1.00 94.94 113 PHE A C 1
ATOM 870 O O . PHE A 1 113 ? 1.776 1.526 -22.311 1.00 94.94 113 PHE A O 1
ATOM 877 N N . ALA A 1 114 ? 1.720 0.115 -24.049 1.00 95.06 114 ALA A N 1
ATOM 878 C CA . ALA A 1 114 ? 0.614 -0.689 -23.521 1.00 95.06 114 ALA A CA 1
ATOM 879 C C . ALA A 1 114 ? 1.089 -1.850 -22.631 1.00 95.06 114 ALA A C 1
ATOM 881 O O . ALA A 1 114 ? 0.303 -2.436 -21.889 1.00 95.06 114 ALA A O 1
ATOM 882 N N . SER A 1 115 ? 2.372 -2.213 -22.702 1.00 93.62 115 SER A N 1
ATOM 883 C CA . SER A 1 115 ? 2.940 -3.309 -21.914 1.00 93.62 115 SER A CA 1
ATOM 884 C C . SER A 1 115 ? 4.443 -3.151 -21.691 1.00 93.62 115 SER A C 1
ATOM 886 O O . SER A 1 115 ? 5.116 -2.380 -22.378 1.00 93.62 115 SER A O 1
ATOM 888 N N . LEU A 1 116 ? 4.978 -3.940 -20.753 1.00 89.75 116 LEU A N 1
ATOM 889 C CA . LEU A 1 116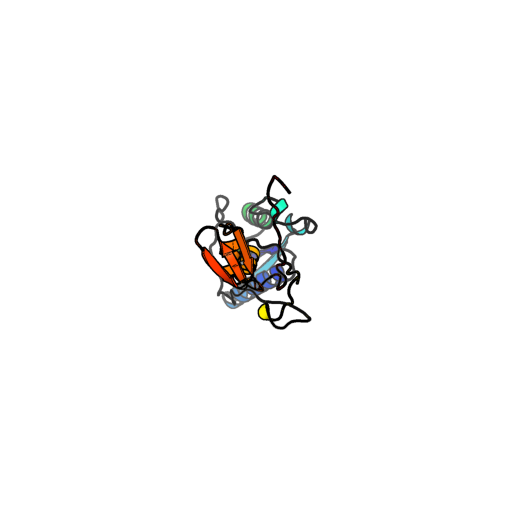 ? 6.419 -4.039 -20.508 1.00 89.75 116 LEU A CA 1
ATOM 890 C C . LEU A 1 116 ? 7.199 -4.523 -21.740 1.00 89.75 116 LEU A C 1
ATOM 892 O O . LEU A 1 116 ? 8.335 -4.105 -21.925 1.00 89.75 116 LEU A O 1
ATOM 896 N N . ASP A 1 117 ? 6.599 -5.373 -22.579 1.00 87.88 117 ASP A N 1
ATOM 897 C CA . ASP A 1 117 ? 7.266 -5.952 -23.755 1.00 87.88 117 ASP A CA 1
ATOM 898 C C . ASP A 1 117 ? 7.452 -4.937 -24.892 1.00 87.88 117 ASP A C 1
ATOM 900 O O . ASP A 1 117 ? 8.267 -5.143 -25.785 1.00 87.88 117 ASP A O 1
ATOM 904 N N . GLN A 1 118 ? 6.718 -3.823 -24.849 1.00 89.94 118 GLN A N 1
ATOM 905 C CA . GLN A 1 118 ? 6.837 -2.732 -25.816 1.00 89.94 118 GLN A CA 1
ATOM 906 C C . GLN A 1 118 ? 7.875 -1.680 -25.411 1.00 89.94 118 GLN A C 1
ATOM 908 O O . GLN A 1 118 ? 8.115 -0.748 -26.176 1.00 89.94 118 GLN A O 1
ATOM 913 N N . LEU A 1 119 ? 8.477 -1.789 -24.221 1.00 84.25 119 LEU A N 1
ATOM 914 C CA . LEU A 1 119 ? 9.463 -0.819 -23.755 1.00 84.25 119 LEU A CA 1
ATOM 915 C C . LEU A 1 119 ? 10.767 -0.939 -24.564 1.00 84.25 119 LEU A C 1
ATOM 917 O O . LEU A 1 119 ? 11.382 -2.009 -24.560 1.00 84.25 119 LEU A O 1
ATOM 921 N N . PRO A 1 120 ? 11.251 0.146 -25.200 1.00 83.56 120 PRO A N 1
ATOM 922 C CA . PRO A 1 120 ? 12.553 0.148 -25.857 1.00 83.56 120 PRO A CA 1
ATOM 923 C C . PRO A 1 120 ? 13.693 -0.158 -24.880 1.00 83.56 120 PRO A C 1
ATOM 925 O O . PRO A 1 120 ? 13.620 0.167 -23.687 1.00 83.56 120 PRO A O 1
ATOM 928 N N . ALA A 1 121 ? 14.784 -0.726 -25.394 1.00 80.38 121 ALA A N 1
ATOM 929 C CA . ALA A 1 121 ? 16.002 -0.918 -24.615 1.00 80.38 121 ALA A CA 1
ATOM 930 C C . ALA A 1 121 ? 16.482 0.420 -24.020 1.00 80.38 121 ALA A C 1
ATOM 932 O O . ALA A 1 121 ? 16.481 1.448 -24.693 1.00 80.38 121 ALA A O 1
ATOM 933 N N . GLY A 1 122 ? 16.871 0.403 -22.743 1.00 78.12 122 GLY A N 1
ATOM 934 C CA . GLY A 1 122 ? 17.260 1.609 -22.001 1.00 78.12 122 GLY A CA 1
ATOM 935 C C . GLY A 1 122 ? 16.105 2.362 -21.327 1.00 78.12 122 GLY A C 1
ATOM 936 O O . GLY A 1 122 ? 16.359 3.345 -20.636 1.00 78.12 122 GLY A O 1
ATOM 937 N N . SER A 1 123 ? 14.855 1.899 -21.460 1.00 83.44 123 SER A N 1
ATOM 938 C CA . SER A 1 123 ? 13.711 2.490 -20.747 1.00 83.44 123 SER A CA 1
ATOM 939 C C . SER A 1 123 ? 13.876 2.446 -19.224 1.00 83.44 123 SER A C 1
ATOM 941 O O . SER A 1 123 ? 14.343 1.456 -18.656 1.00 83.44 123 SER A O 1
ATOM 943 N N . ILE A 1 124 ? 13.420 3.505 -18.551 1.00 86.56 124 ILE A N 1
ATOM 944 C CA . ILE A 1 124 ? 13.449 3.629 -17.089 1.00 86.56 124 ILE A CA 1
ATOM 945 C C . ILE A 1 124 ? 12.079 3.243 -16.521 1.00 86.56 124 ILE A C 1
ATOM 947 O O . ILE A 1 124 ? 11.059 3.804 -16.915 1.00 86.56 124 ILE A O 1
ATOM 951 N N . VAL A 1 125 ? 12.055 2.312 -15.561 1.00 88.00 125 VAL A N 1
ATOM 952 C CA . VAL A 1 125 ? 10.836 1.894 -14.848 1.00 88.00 125 VAL A CA 1
ATOM 953 C C . VAL A 1 125 ? 10.928 2.318 -13.382 1.00 88.00 125 VAL A C 1
ATOM 955 O O . VAL A 1 125 ? 11.825 1.887 -12.659 1.00 88.00 125 VAL A O 1
ATOM 958 N N . GLY A 1 126 ? 9.992 3.157 -12.931 1.00 87.62 126 GLY A N 1
ATOM 959 C CA . GLY A 1 126 ? 9.940 3.648 -11.553 1.00 87.62 126 GLY A CA 1
ATOM 960 C C . GLY A 1 126 ? 9.252 2.669 -10.597 1.00 87.62 126 GLY A C 1
ATOM 961 O O . GLY A 1 126 ? 8.083 2.338 -10.767 1.00 87.62 126 GLY A O 1
ATOM 962 N N . THR A 1 127 ? 9.954 2.220 -9.555 1.00 86.12 127 THR A N 1
ATOM 963 C CA . THR A 1 127 ? 9.368 1.482 -8.423 1.00 86.12 127 THR A CA 1
ATOM 964 C C . THR A 1 127 ? 10.272 1.592 -7.196 1.00 86.12 127 THR A C 1
ATOM 966 O O . THR A 1 127 ? 11.484 1.445 -7.304 1.00 86.12 127 THR A O 1
ATOM 969 N N . SER A 1 128 ? 9.691 1.802 -6.013 1.00 81.56 128 SER A N 1
ATOM 970 C CA . SER A 1 128 ? 10.396 1.700 -4.722 1.00 81.56 128 SER A CA 1
ATOM 971 C C . SER A 1 128 ? 10.299 0.302 -4.094 1.00 81.56 128 SER A C 1
ATOM 973 O O . SER A 1 128 ? 10.920 0.026 -3.070 1.00 81.56 128 SER A O 1
ATOM 975 N N . SER A 1 129 ? 9.518 -0.602 -4.696 1.00 82.88 129 SER A N 1
ATOM 976 C CA . SER A 1 129 ? 9.364 -1.978 -4.229 1.00 82.88 129 SER A CA 1
ATOM 977 C C . SER A 1 129 ? 10.516 -2.851 -4.724 1.00 82.88 129 SER A C 1
ATOM 979 O O . SER A 1 129 ? 10.596 -3.148 -5.919 1.00 82.88 129 SER A O 1
ATOM 981 N N . LEU A 1 130 ? 11.343 -3.337 -3.791 1.00 82.88 130 LEU A N 1
ATOM 982 C CA . LEU A 1 130 ? 12.410 -4.306 -4.077 1.00 82.88 130 LEU A CA 1
ATOM 983 C C . LEU A 1 130 ? 11.864 -5.596 -4.709 1.00 82.88 130 LEU A C 1
ATOM 985 O O . LEU A 1 130 ? 12.486 -6.149 -5.612 1.00 82.88 130 LEU A O 1
ATOM 989 N N . ARG A 1 131 ? 10.663 -6.038 -4.301 1.00 90.56 131 ARG A N 1
ATOM 990 C CA . ARG A 1 131 ? 9.975 -7.195 -4.900 1.00 90.56 131 ARG A CA 1
ATOM 991 C C . ARG A 1 131 ? 9.764 -6.998 -6.401 1.00 90.56 131 ARG A C 1
ATOM 993 O O . ARG A 1 131 ? 10.140 -7.859 -7.191 1.00 90.56 131 ARG A O 1
ATOM 1000 N N . ARG A 1 132 ? 9.172 -5.864 -6.795 1.00 88.88 132 ARG A N 1
ATOM 1001 C CA . ARG A 1 132 ? 8.913 -5.552 -8.210 1.00 88.88 132 ARG A CA 1
ATOM 1002 C C . ARG A 1 132 ? 10.215 -5.360 -8.980 1.00 88.88 132 ARG A C 1
ATOM 1004 O O . ARG A 1 132 ? 10.334 -5.861 -10.090 1.00 88.88 132 ARG A O 1
ATOM 1011 N N . GLN A 1 133 ? 11.200 -4.689 -8.382 1.00 86.44 133 GLN A N 1
ATOM 1012 C CA . GLN A 1 133 ? 12.511 -4.487 -8.999 1.00 86.44 133 GLN A CA 1
ATOM 1013 C C . GLN A 1 133 ? 13.193 -5.821 -9.325 1.00 86.44 133 GLN A C 1
ATOM 1015 O O . GLN A 1 133 ? 13.618 -6.020 -10.460 1.00 86.44 133 GLN A O 1
ATOM 1020 N N . ALA A 1 134 ? 13.248 -6.752 -8.368 1.00 86.31 134 ALA A N 1
ATOM 1021 C CA . ALA A 1 134 ? 13.839 -8.071 -8.577 1.00 86.31 134 ALA A CA 1
ATOM 1022 C C . ALA A 1 134 ? 13.131 -8.847 -9.702 1.00 86.31 134 ALA A C 1
ATOM 1024 O O . ALA A 1 134 ? 13.791 -9.416 -10.569 1.00 86.31 134 ALA A O 1
ATOM 1025 N N . GLN A 1 135 ? 11.794 -8.815 -9.736 1.00 89.12 135 GLN A N 1
ATOM 1026 C CA . GLN A 1 135 ? 10.997 -9.476 -10.777 1.00 89.12 135 GLN A CA 1
ATOM 1027 C C . GLN A 1 135 ? 11.218 -8.858 -12.169 1.00 89.12 135 GLN A C 1
ATOM 1029 O O . GLN A 1 135 ? 11.378 -9.586 -13.148 1.00 89.12 135 GLN A O 1
ATOM 1034 N N . LEU A 1 136 ? 11.276 -7.526 -12.265 1.00 86.75 136 LEU A N 1
ATOM 1035 C CA . LEU A 1 136 ? 11.547 -6.815 -13.519 1.00 86.75 136 LEU A CA 1
ATOM 1036 C C . LEU A 1 136 ? 12.965 -7.081 -14.037 1.00 86.75 136 LEU A C 1
ATOM 1038 O O . LEU A 1 136 ? 13.143 -7.326 -15.229 1.00 86.75 136 LEU A O 1
ATOM 1042 N N . LEU A 1 137 ? 13.968 -7.080 -13.154 1.00 82.50 137 LEU A N 1
ATOM 1043 C CA . LEU A 1 137 ? 15.353 -7.391 -13.517 1.00 82.50 137 LEU A CA 1
ATOM 1044 C C . LEU A 1 137 ? 15.505 -8.845 -13.968 1.00 82.50 137 LEU A C 1
ATOM 1046 O O . LEU A 1 137 ? 16.149 -9.091 -14.981 1.00 82.50 137 LEU A O 1
ATOM 1050 N N . ALA A 1 138 ? 14.863 -9.794 -13.283 1.00 82.06 138 ALA A N 1
ATOM 1051 C CA . ALA A 1 138 ? 14.861 -11.196 -13.697 1.00 82.06 138 ALA A CA 1
ATOM 1052 C C . ALA A 1 138 ? 14.226 -11.383 -15.085 1.00 82.06 138 ALA A C 1
ATOM 1054 O O . ALA A 1 138 ? 14.745 -12.141 -15.902 1.00 82.06 138 ALA A O 1
ATOM 1055 N N . ARG A 1 139 ? 13.139 -10.654 -15.381 1.00 76.19 139 ARG A N 1
ATOM 1056 C CA . ARG A 1 139 ? 12.510 -10.650 -16.710 1.00 76.19 139 ARG A CA 1
ATOM 1057 C C . ARG A 1 139 ? 13.443 -10.066 -17.773 1.00 76.19 139 ARG A C 1
ATOM 1059 O O . ARG A 1 139 ? 13.603 -10.674 -18.822 1.00 76.19 139 ARG A O 1
ATOM 1066 N N . ARG A 1 140 ? 14.104 -8.938 -17.486 1.00 69.81 140 ARG A N 1
ATOM 1067 C CA . ARG A 1 140 ? 15.104 -8.332 -18.381 1.00 69.81 140 ARG A CA 1
ATOM 1068 C C . ARG A 1 140 ? 16.258 -9.296 -18.667 1.00 69.81 140 ARG A C 1
ATOM 1070 O O . ARG A 1 140 ? 16.633 -9.476 -19.818 1.00 69.81 140 ARG A O 1
ATOM 1077 N N . ASP A 1 141 ? 16.796 -9.932 -17.632 1.00 62.34 141 ASP A N 1
ATOM 1078 C CA . ASP A 1 141 ? 17.889 -10.899 -17.742 1.00 62.34 141 ASP A CA 1
ATOM 1079 C C . ASP A 1 141 ? 17.490 -12.154 -18.532 1.00 62.34 141 ASP A C 1
ATOM 1081 O O . ASP A 1 141 ? 18.343 -12.752 -19.183 1.00 62.34 141 ASP A O 1
ATOM 1085 N N . ALA A 1 142 ? 16.217 -12.556 -18.487 1.00 59.00 142 ALA A N 1
ATOM 1086 C CA . ALA A 1 142 ? 15.685 -13.648 -19.300 1.00 59.00 142 ALA A CA 1
ATOM 1087 C C . ALA A 1 142 ? 15.525 -13.266 -20.784 1.00 59.00 142 ALA A C 1
ATOM 1089 O O . ALA A 1 142 ? 15.580 -14.150 -21.638 1.00 59.00 142 ALA A O 1
ATOM 1090 N N . SER A 1 143 ? 15.360 -11.973 -21.092 1.00 54.91 143 SER A N 1
ATOM 1091 C CA . SER A 1 143 ? 15.337 -11.452 -22.466 1.00 54.91 143 SER A CA 1
ATOM 1092 C C . SER A 1 143 ? 16.731 -11.353 -23.099 1.00 54.91 143 SER A C 1
ATOM 1094 O O . SER A 1 143 ? 16.840 -11.341 -24.324 1.00 54.91 143 SER A O 1
ATOM 1096 N N . PHE A 1 144 ? 17.806 -11.311 -22.302 1.00 48.09 144 PHE A N 1
ATOM 1097 C CA . PHE A 1 144 ? 19.161 -11.505 -22.821 1.00 48.09 144 PHE A CA 1
ATOM 1098 C C . PHE A 1 144 ? 19.355 -12.989 -23.158 1.00 48.09 144 PHE A C 1
ATOM 1100 O O . PHE A 1 144 ? 19.126 -13.864 -22.322 1.00 48.09 144 PHE A O 1
ATOM 1107 N N . ALA A 1 145 ? 19.771 -13.290 -24.391 1.00 44.34 145 ALA A N 1
ATOM 1108 C CA . ALA A 1 145 ? 20.010 -14.661 -24.830 1.00 44.34 145 ALA A CA 1
ATOM 1109 C C . ALA A 1 145 ? 20.914 -15.404 -23.827 1.00 44.34 145 ALA A C 1
ATOM 1111 O O . ALA A 1 145 ? 21.977 -14.905 -23.449 1.00 44.34 145 ALA A O 1
ATOM 1112 N N . ARG A 1 146 ? 20.514 -16.621 -23.418 1.00 46.50 146 ARG A N 1
ATOM 1113 C CA . ARG A 1 146 ? 21.261 -17.483 -22.472 1.00 46.50 146 ARG A CA 1
ATOM 1114 C C . ARG A 1 146 ? 22.749 -17.640 -22.832 1.00 46.50 146 ARG A C 1
ATOM 1116 O O . ARG A 1 146 ? 23.562 -17.863 -21.940 1.00 46.50 146 ARG A O 1
ATOM 1123 N N . SER A 1 147 ? 23.103 -17.488 -24.110 1.00 46.09 147 SER A N 1
ATOM 1124 C CA . SER A 1 147 ? 24.474 -17.552 -24.624 1.00 46.09 147 SER A CA 1
ATOM 1125 C C . SER A 1 147 ? 25.380 -16.415 -24.137 1.00 46.09 147 SER A C 1
ATOM 1127 O O . SER A 1 147 ? 26.551 -16.668 -23.863 1.00 46.09 147 SER A O 1
ATOM 1129 N N . GLN A 1 148 ? 24.872 -15.190 -23.951 1.00 48.56 148 GLN A N 1
ATOM 1130 C CA . GLN A 1 148 ? 25.712 -14.073 -23.496 1.00 48.56 148 GLN A CA 1
ATOM 1131 C C . GLN A 1 148 ? 26.151 -14.241 -22.035 1.00 48.56 148 GLN A C 1
ATOM 1133 O O . GLN A 1 148 ? 27.273 -13.883 -21.689 1.00 48.56 148 GLN A O 1
ATOM 1138 N N . LYS A 1 149 ? 25.326 -14.860 -21.176 1.00 45.38 149 LYS A N 1
ATOM 1139 C CA . LYS A 1 149 ? 25.686 -15.107 -19.765 1.00 45.38 149 LYS A CA 1
ATOM 1140 C C . LYS A 1 149 ? 26.907 -16.022 -19.613 1.00 45.38 149 LYS A C 1
ATOM 1142 O O . LYS A 1 149 ? 27.731 -15.765 -18.741 1.00 45.38 149 LYS A O 1
ATOM 1147 N N . HIS A 1 150 ? 27.055 -17.041 -20.466 1.00 47.88 150 HIS A N 1
ATOM 1148 C CA . HIS A 1 150 ? 28.246 -17.902 -20.459 1.00 47.88 150 HIS A CA 1
ATOM 1149 C C . HIS A 1 150 ? 29.521 -17.128 -20.813 1.00 47.88 150 HIS A C 1
ATOM 1151 O O . HIS A 1 150 ? 30.537 -17.329 -20.156 1.00 47.88 150 HIS A O 1
ATOM 1157 N N . TYR A 1 151 ? 29.452 -16.195 -21.768 1.00 52.62 151 TYR A N 1
ATOM 1158 C CA . TYR A 1 151 ? 30.610 -15.397 -22.184 1.00 52.62 151 TYR A CA 1
ATOM 1159 C C . TYR A 1 151 ? 31.169 -14.514 -21.055 1.00 52.62 151 TYR A C 1
ATOM 1161 O O . TYR A 1 151 ? 32.371 -14.296 -20.992 1.00 52.62 151 TYR A O 1
ATOM 1169 N N . TYR A 1 152 ? 30.325 -14.037 -20.133 1.00 55.06 152 TYR A N 1
ATOM 1170 C CA . TYR A 1 152 ? 30.769 -13.195 -19.013 1.00 55.06 152 TYR A CA 1
ATOM 1171 C C . TYR A 1 152 ? 31.089 -13.971 -17.729 1.00 55.06 152 TYR A C 1
ATOM 1173 O O . TYR A 1 152 ? 31.900 -13.509 -16.932 1.00 55.06 152 TYR A O 1
ATOM 1181 N N . GLN A 1 153 ? 30.461 -15.129 -17.503 1.00 57.81 153 GLN A N 1
ATOM 1182 C CA . GLN A 1 153 ? 30.717 -15.949 -16.310 1.00 57.81 153 GLN A CA 1
ATOM 1183 C C . GLN A 1 153 ? 31.941 -16.857 -16.467 1.00 57.81 153 GLN A C 1
ATOM 1185 O O . GLN A 1 153 ? 32.667 -17.076 -15.502 1.00 57.81 153 GLN A O 1
ATOM 1190 N N . ALA A 1 154 ? 32.166 -17.378 -17.673 1.00 64.06 154 ALA A N 1
ATOM 1191 C CA . ALA A 1 154 ? 33.297 -18.229 -18.014 1.00 64.06 154 ALA A CA 1
ATOM 1192 C C . ALA A 1 154 ? 33.746 -17.895 -19.448 1.00 64.06 154 ALA A C 1
ATOM 1194 O O . ALA A 1 154 ? 33.426 -18.641 -20.379 1.00 64.06 154 ALA A O 1
ATOM 1195 N N . PRO A 1 155 ? 34.427 -16.750 -19.649 1.00 65.94 155 PRO A N 1
ATOM 1196 C CA . PRO A 1 155 ? 34.832 -16.320 -20.980 1.00 65.94 155 PRO A CA 1
ATOM 1197 C C . PRO A 1 155 ? 35.712 -17.394 -21.634 1.00 65.94 155 PRO A C 1
ATOM 1199 O O . PRO A 1 155 ? 36.703 -17.816 -21.027 1.00 65.94 155 PRO A O 1
ATOM 1202 N N . PRO A 1 156 ? 35.378 -17.857 -22.853 1.00 67.88 156 PRO A N 1
ATOM 1203 C CA . PRO A 1 156 ? 36.260 -18.751 -23.584 1.00 67.88 156 PRO A CA 1
ATOM 1204 C C . PRO A 1 156 ? 37.582 -18.026 -23.859 1.00 67.88 156 PRO A C 1
ATOM 1206 O O . PRO A 1 156 ? 37.593 -16.861 -24.260 1.00 67.88 156 PRO A O 1
ATOM 1209 N N . GLN A 1 157 ? 38.706 -18.706 -23.632 1.00 78.94 157 GLN A N 1
ATOM 1210 C CA . GLN A 1 157 ? 40.018 -18.170 -23.989 1.00 78.94 157 GLN A CA 1
ATOM 1211 C C . GLN A 1 157 ? 40.202 -18.303 -25.498 1.00 78.94 157 GLN A C 1
ATOM 1213 O O . GLN A 1 157 ? 40.551 -19.371 -26.000 1.00 78.94 157 GLN A O 1
ATOM 1218 N N . ILE A 1 158 ? 39.890 -17.225 -26.213 1.00 81.06 158 ILE A N 1
ATOM 1219 C CA . ILE A 1 158 ? 40.012 -17.155 -27.666 1.00 81.06 158 ILE A CA 1
ATOM 1220 C C . ILE A 1 158 ? 41.487 -17.020 -28.037 1.00 81.06 158 ILE A C 1
ATOM 1222 O O . ILE A 1 158 ? 42.150 -16.079 -27.607 1.00 81.06 158 ILE A O 1
ATOM 1226 N N . GLU A 1 159 ? 41.983 -17.951 -28.849 1.00 82.19 159 GLU A N 1
ATOM 1227 C CA . GLU A 1 159 ? 43.368 -17.940 -29.329 1.00 82.19 159 GLU A CA 1
ATOM 1228 C C . GLU A 1 159 ? 43.492 -17.227 -30.680 1.00 82.19 159 GLU A C 1
ATOM 1230 O O . GLU A 1 159 ? 44.506 -16.591 -30.956 1.00 82.19 159 GLU A O 1
ATOM 1235 N N . ARG A 1 160 ? 42.456 -17.314 -31.530 1.00 75.19 160 ARG A N 1
ATOM 1236 C CA . ARG A 1 160 ? 42.456 -16.715 -32.872 1.00 75.19 160 ARG A CA 1
ATOM 1237 C C . ARG A 1 160 ? 41.052 -16.451 -33.403 1.00 75.19 160 ARG A C 1
ATOM 1239 O O . ARG A 1 160 ? 40.089 -17.107 -33.012 1.00 75.19 160 ARG A O 1
ATOM 1246 N N . GLY A 1 161 ? 40.952 -15.522 -34.349 1.00 73.69 161 GLY A N 1
ATOM 1247 C CA . GLY A 1 161 ? 39.743 -15.261 -35.129 1.00 73.69 161 GLY A CA 1
ATOM 1248 C C . GLY A 1 161 ? 39.950 -15.552 -36.617 1.00 73.69 161 GLY A C 1
ATOM 1249 O O . GLY A 1 161 ? 41.053 -15.404 -37.140 1.00 73.69 161 GLY A O 1
ATOM 1250 N N . TRP A 1 162 ? 38.887 -15.955 -37.309 1.00 71.06 162 TRP A N 1
ATOM 1251 C CA . TRP A 1 162 ? 38.837 -16.069 -38.766 1.00 71.06 162 TRP A CA 1
ATOM 1252 C C . TRP A 1 162 ? 37.477 -15.594 -39.277 1.00 71.06 162 TRP A C 1
ATOM 1254 O O . TRP A 1 162 ? 36.452 -16.229 -39.030 1.00 71.06 162 TRP A O 1
ATOM 1264 N N . ARG A 1 163 ? 37.466 -14.475 -40.012 1.00 74.00 163 ARG A N 1
ATOM 1265 C CA . ARG A 1 163 ? 36.239 -13.804 -40.475 1.00 74.00 163 ARG A CA 1
ATOM 1266 C C . ARG A 1 163 ? 35.285 -13.515 -39.305 1.00 74.00 163 ARG A C 1
ATOM 1268 O O . ARG A 1 163 ? 35.608 -12.724 -38.431 1.00 74.00 163 ARG A O 1
ATOM 1275 N N . ASN A 1 164 ? 34.123 -14.155 -39.305 1.00 68.88 164 ASN A N 1
ATOM 1276 C CA . ASN A 1 164 ? 33.058 -14.057 -38.315 1.00 68.88 164 ASN A CA 1
ATOM 1277 C C . ASN A 1 164 ? 33.144 -15.160 -37.245 1.00 68.88 164 ASN A C 1
ATOM 1279 O O . ASN A 1 164 ? 32.194 -15.350 -36.495 1.00 68.88 164 ASN A O 1
ATOM 1283 N N . HIS A 1 165 ? 34.243 -15.912 -37.180 1.00 70.44 165 HIS A N 1
ATOM 1284 C CA . HIS A 1 165 ? 34.423 -16.994 -36.218 1.00 70.44 165 HIS A CA 1
ATOM 1285 C C . HIS A 1 165 ? 35.568 -16.705 -35.242 1.00 70.44 165 HIS A C 1
ATOM 1287 O O . HIS A 1 165 ? 36.657 -16.316 -35.655 1.00 70.44 165 HIS A O 1
ATOM 1293 N N . LEU A 1 166 ? 35.343 -16.963 -33.955 1.00 75.06 166 LEU A N 1
ATOM 1294 C CA . LEU A 1 166 ? 36.363 -17.009 -32.907 1.00 75.06 166 LEU A CA 1
ATOM 1295 C C . LEU A 1 166 ? 36.665 -18.471 -32.578 1.00 75.06 166 LEU A C 1
ATOM 1297 O O . LEU A 1 166 ? 35.750 -19.291 -32.532 1.00 75.06 166 LEU A O 1
ATOM 1301 N N . ILE A 1 167 ? 37.933 -18.811 -32.378 1.00 77.50 167 ILE A N 1
ATOM 1302 C CA . ILE A 1 167 ? 38.386 -20.170 -32.068 1.00 77.50 167 ILE A CA 1
ATOM 1303 C C . ILE A 1 167 ? 39.082 -20.138 -30.709 1.00 77.50 167 ILE A C 1
ATOM 1305 O O . ILE A 1 167 ? 39.949 -19.293 -30.478 1.00 77.50 167 ILE A O 1
ATOM 1309 N N . ASP A 1 168 ? 38.681 -21.023 -29.799 1.00 82.75 168 ASP A N 1
ATOM 1310 C CA . ASP A 1 168 ? 39.314 -21.142 -28.483 1.00 82.75 168 ASP A CA 1
ATOM 1311 C C . ASP A 1 168 ? 40.551 -22.053 -28.484 1.00 82.75 168 ASP A C 1
ATOM 1313 O O . ASP A 1 168 ? 40.821 -22.758 -29.454 1.00 82.75 168 ASP A O 1
ATOM 1317 N N . MET A 1 169 ? 41.274 -22.073 -27.362 1.00 79.25 169 MET A N 1
ATOM 1318 C CA . MET A 1 169 ? 42.453 -22.928 -27.131 1.00 79.25 169 MET A CA 1
ATOM 1319 C C . MET A 1 169 ? 42.184 -24.446 -27.271 1.00 79.25 169 MET A C 1
ATOM 1321 O O . MET A 1 169 ? 43.118 -25.243 -27.235 1.00 79.25 169 MET A O 1
ATOM 1325 N N . GLN A 1 170 ? 40.920 -24.882 -27.365 1.00 81.00 170 GLN A N 1
ATOM 1326 C CA . GLN A 1 170 ? 40.530 -26.280 -27.598 1.00 81.00 170 GLN A CA 1
ATOM 1327 C C . GLN A 1 170 ? 40.092 -26.531 -29.052 1.00 81.00 170 GLN A C 1
ATOM 1329 O O . GLN A 1 170 ? 39.651 -27.633 -29.381 1.00 81.00 170 GLN A O 1
ATOM 1334 N N . GLY A 1 171 ? 40.199 -25.529 -29.930 1.00 77.75 171 GLY A N 1
ATOM 1335 C CA . GLY A 1 171 ? 39.812 -25.611 -31.335 1.00 77.75 171 GLY A CA 1
ATOM 1336 C C . GLY A 1 171 ? 38.306 -25.490 -31.592 1.00 77.75 171 GLY A C 1
ATOM 1337 O O . GLY A 1 171 ? 37.869 -25.717 -32.723 1.00 77.75 171 GLY A O 1
ATOM 1338 N N . ARG A 1 172 ? 37.487 -25.137 -30.590 1.00 77.62 172 ARG A N 1
ATOM 1339 C CA . ARG A 1 172 ? 36.037 -24.944 -30.765 1.00 77.62 172 ARG A CA 1
ATOM 1340 C C . ARG A 1 172 ? 35.770 -23.608 -31.446 1.00 77.62 172 ARG A C 1
ATOM 1342 O O . ARG A 1 172 ? 36.331 -22.587 -31.057 1.00 77.62 172 ARG A O 1
ATOM 1349 N N . SER A 1 173 ? 34.891 -23.615 -32.448 1.00 74.62 173 SER A N 1
ATOM 1350 C CA . SER A 1 173 ? 34.518 -22.419 -33.207 1.00 74.62 173 SER A CA 1
ATOM 1351 C C . SER A 1 173 ? 33.222 -21.794 -32.686 1.00 74.62 173 SER A C 1
ATOM 1353 O O . SER A 1 173 ? 32.216 -22.481 -32.509 1.00 74.62 173 SER A O 1
ATOM 1355 N N . TYR A 1 174 ? 33.242 -20.478 -32.497 1.00 71.00 174 TYR A N 1
ATOM 1356 C CA . TYR A 1 174 ? 32.131 -19.641 -32.059 1.00 71.00 174 TYR A CA 1
ATOM 1357 C C . TYR A 1 174 ? 31.828 -18.603 -33.135 1.00 71.00 174 TYR A C 1
ATOM 1359 O O . TYR A 1 174 ? 32.739 -17.949 -33.630 1.00 71.00 174 TYR A O 1
ATOM 1367 N N . LEU A 1 175 ? 30.558 -18.427 -33.489 1.00 68.50 175 LEU A N 1
ATOM 1368 C CA . LEU A 1 175 ? 30.130 -17.368 -34.401 1.00 68.50 175 LEU A CA 1
ATOM 1369 C C . LEU A 1 175 ? 30.074 -16.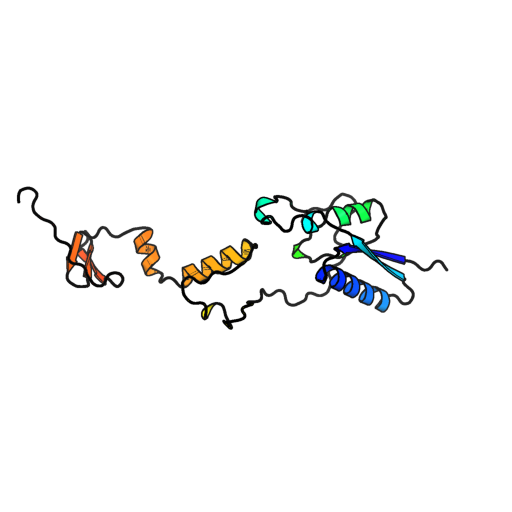032 -33.637 1.00 68.50 175 LEU A C 1
ATOM 1371 O O . LEU A 1 175 ? 29.288 -15.896 -32.698 1.00 68.50 175 LEU A O 1
ATOM 1375 N N . ASP A 1 176 ? 30.909 -15.064 -34.022 1.00 67.19 176 ASP A N 1
ATOM 1376 C CA . ASP A 1 176 ? 30.938 -13.713 -33.451 1.00 67.19 176 ASP A CA 1
ATOM 1377 C C . ASP A 1 176 ? 29.723 -12.913 -33.930 1.00 67.19 176 ASP A C 1
ATOM 1379 O O . ASP A 1 176 ? 29.742 -12.242 -34.960 1.00 67.19 176 ASP A O 1
ATOM 1383 N N . MET A 1 177 ? 28.639 -13.016 -33.164 1.00 58.88 177 MET A N 1
ATOM 1384 C CA . MET A 1 177 ? 27.403 -12.274 -33.408 1.00 58.88 177 MET A CA 1
ATOM 1385 C C . MET A 1 177 ? 27.398 -10.868 -32.791 1.00 58.88 177 MET A C 1
ATOM 1387 O O . MET A 1 177 ? 26.397 -10.167 -32.922 1.00 58.88 177 MET A O 1
ATOM 1391 N N . LEU A 1 178 ? 28.457 -10.468 -32.075 1.00 54.53 178 LEU A N 1
ATOM 1392 C CA . LEU A 1 178 ? 28.477 -9.225 -31.298 1.00 54.53 178 LEU A CA 1
ATOM 1393 C C . LEU A 1 178 ? 29.248 -8.109 -31.999 1.00 54.53 178 LEU A C 1
ATOM 1395 O O . LEU A 1 178 ? 28.750 -6.987 -32.036 1.00 54.53 178 LEU A O 1
ATOM 1399 N N . ASN A 1 179 ? 30.424 -8.397 -32.564 1.00 49.69 179 ASN A N 1
ATOM 1400 C CA . ASN A 1 179 ? 31.281 -7.350 -33.129 1.00 49.69 179 ASN A CA 1
ATOM 1401 C C . ASN A 1 179 ? 31.358 -7.360 -34.658 1.00 49.69 179 ASN A C 1
ATOM 1403 O O . ASN A 1 179 ? 31.731 -6.344 -35.235 1.00 49.69 179 ASN A O 1
ATOM 1407 N N . ASN A 1 180 ? 30.992 -8.467 -35.320 1.00 49.09 180 ASN A N 1
ATOM 1408 C CA . ASN A 1 180 ? 30.952 -8.649 -36.784 1.00 49.09 180 ASN A CA 1
ATOM 1409 C C . ASN A 1 180 ? 32.206 -8.169 -37.561 1.00 49.09 180 ASN A C 1
ATOM 1411 O O . ASN A 1 180 ? 32.177 -8.032 -38.783 1.00 49.09 180 ASN A O 1
ATOM 1415 N N . VAL A 1 181 ? 33.311 -7.911 -36.857 1.00 51.19 181 VAL A N 1
ATOM 1416 C CA . VAL A 1 181 ? 34.603 -7.452 -37.364 1.00 51.19 181 VAL A CA 1
ATOM 1417 C C . VAL A 1 181 ? 35.656 -7.961 -36.385 1.00 51.19 181 VAL A C 1
ATOM 1419 O O . VAL A 1 181 ? 35.988 -7.292 -35.410 1.00 51.19 181 VAL A O 1
ATOM 1422 N N . ALA A 1 182 ? 36.203 -9.148 -36.621 1.00 43.81 182 ALA A N 1
ATOM 1423 C CA . ALA A 1 182 ? 37.403 -9.575 -35.915 1.00 43.81 182 ALA A CA 1
ATOM 1424 C C . ALA A 1 182 ? 38.574 -9.593 -36.900 1.00 43.81 182 ALA A C 1
ATOM 1426 O O . ALA A 1 182 ? 38.810 -10.579 -37.597 1.00 43.81 182 ALA A O 1
ATOM 1427 N N . VAL A 1 183 ? 39.319 -8.486 -36.951 1.00 48.84 183 VAL A N 1
ATOM 1428 C CA . VAL A 1 183 ? 40.706 -8.498 -37.429 1.00 48.84 183 VAL A CA 1
ATOM 1429 C C . VAL A 1 183 ? 41.584 -8.296 -36.202 1.00 48.84 183 VAL A C 1
ATOM 1431 O O . VAL A 1 183 ? 41.749 -7.177 -35.726 1.00 48.84 183 VAL A O 1
ATOM 1434 N N . LEU A 1 184 ? 42.106 -9.392 -35.656 1.00 46.34 184 LEU A N 1
ATOM 1435 C CA . LEU A 1 184 ? 43.100 -9.355 -34.588 1.00 46.34 184 LEU A CA 1
ATOM 1436 C C . LEU A 1 184 ? 44.323 -10.145 -35.051 1.00 46.34 184 LEU A C 1
ATOM 1438 O O . LEU A 1 184 ? 44.193 -11.282 -35.502 1.00 46.34 184 LEU A O 1
ATOM 1442 N N . GLY A 1 185 ? 45.492 -9.512 -34.983 1.00 44.00 185 GLY A N 1
ATOM 1443 C CA . GLY A 1 185 ? 46.778 -10.097 -35.348 1.00 44.00 185 GLY A CA 1
ATOM 1444 C C . GLY A 1 185 ? 47.720 -10.145 -34.149 1.00 44.00 185 GLY A C 1
ATOM 1445 O O . GLY A 1 185 ? 47.737 -9.227 -33.333 1.00 44.00 185 GLY A O 1
ATOM 1446 N N . HIS A 1 186 ? 48.520 -11.205 -34.071 1.00 40.78 186 HIS A N 1
ATOM 1447 C CA . HIS A 1 186 ? 49.623 -11.362 -33.123 1.00 40.78 186 HIS A CA 1
ATOM 1448 C C . HIS A 1 186 ? 50.929 -11.645 -33.889 1.00 40.78 186 HIS A C 1
ATOM 1450 O O . HIS A 1 186 ? 50.948 -12.466 -34.810 1.00 40.78 186 HIS A O 1
ATOM 1456 N N . GLY A 1 187 ? 52.010 -10.948 -33.521 1.00 44.97 187 GLY A N 1
ATOM 1457 C CA . GLY A 1 187 ? 53.355 -11.089 -34.094 1.00 44.97 187 GLY A CA 1
ATOM 1458 C C . GLY A 1 187 ? 54.293 -11.916 -33.207 1.00 44.97 187 GLY A C 1
ATOM 1459 O O . GLY A 1 187 ? 54.072 -12.047 -32.004 1.00 44.97 187 GLY A O 1
ATOM 1460 N N . HIS A 1 188 ? 55.337 -12.495 -33.805 1.00 44.72 188 HIS A N 1
ATOM 1461 C CA . HIS A 1 188 ? 56.343 -13.298 -33.100 1.00 44.72 188 HIS A CA 1
ATOM 1462 C C . HIS A 1 188 ? 57.116 -12.430 -32.089 1.00 44.72 188 HIS A C 1
ATOM 1464 O O . HIS A 1 188 ? 57.473 -11.319 -32.454 1.00 44.72 188 HIS A O 1
ATOM 1470 N N . PRO A 1 189 ? 57.540 -12.922 -30.905 1.00 49.00 189 PRO A N 1
ATOM 1471 C CA . PRO A 1 189 ? 58.376 -12.142 -29.971 1.00 49.00 189 PRO A CA 1
ATOM 1472 C C . PRO A 1 189 ? 59.765 -11.714 -30.502 1.00 49.00 189 PRO A C 1
ATOM 1474 O O . PRO A 1 189 ? 60.590 -11.216 -29.746 1.00 49.00 189 PRO A O 1
ATOM 1477 N N . ARG A 1 190 ? 60.075 -12.014 -31.769 1.00 38.12 190 ARG A N 1
ATOM 1478 C CA . ARG A 1 190 ? 61.357 -11.747 -32.448 1.00 38.12 190 ARG A CA 1
ATOM 1479 C C . ARG A 1 190 ? 61.172 -11.026 -33.790 1.00 38.12 190 ARG A C 1
ATOM 1481 O O . ARG A 1 190 ? 62.163 -10.823 -34.484 1.00 38.12 190 ARG A O 1
ATOM 1488 N N . MET A 1 191 ? 59.935 -10.708 -34.170 1.00 41.34 191 MET A N 1
ATOM 1489 C CA . MET A 1 191 ? 59.663 -9.624 -35.115 1.00 41.34 191 MET A CA 1
ATOM 1490 C C . MET A 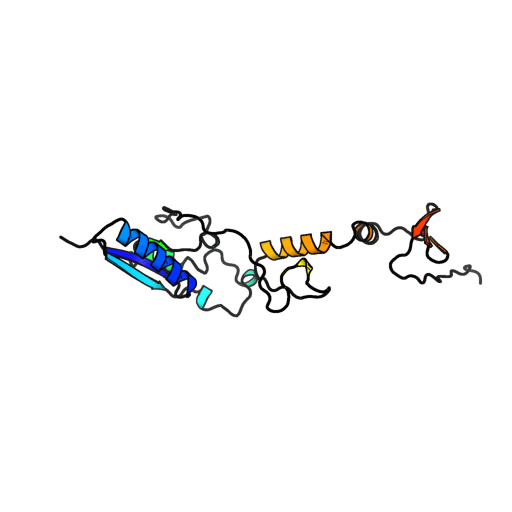1 191 ? 59.383 -8.373 -34.294 1.00 41.34 191 MET A C 1
ATOM 1492 O O . MET A 1 191 ? 59.809 -7.293 -34.743 1.00 41.34 191 MET A O 1
#

Organism: NCBI:txid629263

Radius of gyration: 29.27 Å; chains: 1; bounding box: 92×40×65 Å

InterPro domains:
  IPR000860 Porphobilinogen deaminase [PR00151] (45-65)
  IPR000860 Porphobilinogen deaminase [PR00151] (76-95)
  IPR000860 Porphobilinogen deaminase [PR00151] (124-141)
  IPR000860 Porphobilinogen deaminase [PTHR11557] (2-140)
  IPR000860 Porphobilinogen deaminase [TIGR00212] (6-141)
  IPR015422 Pyridoxal phosphate-dependent transferase, small domain [G3DSA:3.90.1150.10] (135-190)
  IPR015424 Pyridoxal phosphate-dependent transferase [SSF53383] (133-190)
  IPR022417 Porphobilinogen deaminase, N-terminal [PF01379] (6-141)

pLDDT: mean 78.71, std 17.57, range [38.12, 97.94]